Protein AF-A0A1F9YBD1-F1 (afdb_monomer_lite)

Sequence (369 aa):
MQFTFLEENDFIILGIKGEVRVSTILPLKKEFQTLMLEEKHLALDLEELKAIDSSGISLFVNIFKKLETQKRTFCIYNIPPPIQKIFKEINLSQFIRLYGTREDFIQENVKVIEDDPFPPADYNFNGKLFKPMTLKCELCSSENIKGFMLNKATQELYFPEDDIIPAWQGKKGNNDLDIFAMQITICPLCYFATRHLNYFTDLKGEFVSVLDEKERYALTREASTRKRMLSGANMDSMDKFFPPFSSSEAYWVYLLAEESAHSLFRLENRLATFDMAQYNMQISRFCGEREHLDYIRKAYMWYAEIHKNQSRFAPLTVIETYYYLCLASQKLKRVKDGERFLTEFRDLNTPFPEYRLYLTAAERLYADS

Radius of gyration: 24.71 Å; chains: 1; bounding box: 55×44×70 Å

pLDDT: mean 88.95, std 8.43, range [54.47, 98.06]

Foldseek 3Di:
DDWDWDDAPLEIEIEDAEEADPVPPPVVVVVLVVVLVDLGAYEYECQRYDYYDPVRVVSLVVSLVSCVVSVHAYAYENHDPVRVVVCVVVVVCVRHPYYDHPLRVLVVPFAALEDLCPPPPPDDPVPDQKAWFWWAQPQPRDTRFIAMGGPVVQKDWDADPVHLPIAIAGPPNDDDDRCLLAQWGADLPQRQIASRPLCTATPVRPHHRPDDPQLSVLSNVCSVVNLVLCVVAPQNDSVQRHDNHDLSSSLSRLVSHLVSLVSVVVVVNSCSLLSNLVSLQSNLVSDDPVCNLVSLVSNLVSLVVCCVNVSRYDPVSVLVSLLSNLVSCLVNVVNVSNVVSLVVLVVVPDPDPVSVVSNVSSVVSVVPD

Secondary structure (DSSP, 8-state):
-EEEEEEETTEEEEEEEEEE-TTTHHHHHHHHHHHTTSSSEEEEE-TTEEEE-HHHHHHHHHHHHHHHHTT--EEEES--HHHHHHHHHTTGGGTSEE-SSHHHHHHHHS--B----PSPTT---TT-SEEEEEEE-TTT----EEEEEE-GGGEEEE--SS--S-EEEETTT-----STTT--EE-TTT--EES-GGGSEETTSS------HHHHHHHHHTHHHHHHHTTTSTT-SGGGSSSSPPHHHHHHHHHHHHHHHHHHHTTT-TTHHHHHHHHHHHHHHHS-HHHHHHHHHHHHHHHHHHHHTGGGB-HHHHHHHHHHHHHHHHHTT-HHHHHHHHHHHHHT----HHHHHHHHHHHHTTS--

Structure (mmCIF, N/CA/C/O backbone):
data_AF-A0A1F9YBD1-F1
#
_entry.id   AF-A0A1F9YBD1-F1
#
loop_
_atom_site.group_PDB
_atom_site.id
_atom_site.type_symbol
_atom_site.label_atom_id
_atom_site.label_alt_id
_atom_site.label_comp_id
_atom_site.label_asym_id
_atom_site.label_entity_id
_atom_site.label_seq_id
_atom_site.pdbx_PDB_ins_code
_atom_site.Cartn_x
_atom_site.Cartn_y
_atom_site.Cartn_z
_atom_site.occupancy
_atom_site.B_iso_or_equiv
_atom_site.auth_seq_id
_atom_site.auth_comp_id
_atom_site.auth_asym_id
_atom_site.auth_atom_id
_atom_site.pdbx_PDB_model_num
ATOM 1 N N . MET A 1 1 ? -22.016 -8.354 32.016 1.00 87.12 1 MET A N 1
ATOM 2 C CA . MET A 1 1 ? -21.310 -7.412 31.126 1.00 87.12 1 MET A CA 1
ATOM 3 C C . MET A 1 1 ? -20.373 -8.231 30.264 1.00 87.12 1 MET A C 1
ATOM 5 O O . MET A 1 1 ? -19.803 -9.185 30.783 1.00 87.12 1 MET A O 1
ATOM 9 N N . GLN A 1 2 ? -20.299 -7.921 28.978 1.00 92.88 2 GLN A N 1
ATOM 10 C CA . GLN A 1 2 ? -19.449 -8.602 28.003 1.00 92.88 2 GLN A CA 1
ATOM 11 C C . GLN A 1 2 ? -18.615 -7.557 27.264 1.00 92.88 2 GLN A C 1
ATOM 13 O O . GLN A 1 2 ? -19.026 -6.397 27.180 1.00 92.88 2 GLN A O 1
ATOM 18 N N . PHE A 1 3 ? -17.463 -7.986 26.756 1.00 95.00 3 PHE A N 1
ATOM 19 C CA . PHE A 1 3 ? -16.512 -7.134 26.059 1.00 95.00 3 PHE A CA 1
ATOM 20 C C . PHE A 1 3 ? -16.211 -7.708 24.685 1.00 95.00 3 PHE A C 1
ATOM 22 O O . PHE A 1 3 ? -16.056 -8.923 24.544 1.00 95.00 3 PHE A O 1
ATOM 29 N N . THR A 1 4 ? -16.118 -6.833 23.696 1.00 94.56 4 THR A N 1
ATOM 30 C CA . THR A 1 4 ? -15.570 -7.147 22.379 1.00 94.56 4 THR A CA 1
ATOM 31 C C . THR A 1 4 ? -14.307 -6.329 22.174 1.00 94.56 4 THR A C 1
ATOM 33 O O . THR A 1 4 ? -14.195 -5.207 22.667 1.00 94.56 4 THR A O 1
ATOM 36 N N . PHE A 1 5 ? -13.346 -6.912 21.467 1.00 92.94 5 PHE A N 1
ATOM 37 C CA . PHE A 1 5 ? -12.087 -6.261 21.145 1.00 92.94 5 PHE A CA 1
ATOM 38 C C . PHE A 1 5 ? -11.927 -6.266 19.636 1.00 92.94 5 PHE A C 1
ATOM 40 O O . PHE A 1 5 ? -12.045 -7.315 19.001 1.00 92.94 5 PHE A O 1
ATOM 47 N N . LEU A 1 6 ? -11.670 -5.091 19.083 1.00 88.88 6 LEU A N 1
ATOM 48 C CA . LEU A 1 6 ? -11.285 -4.918 17.694 1.00 88.88 6 LEU A CA 1
ATOM 49 C C . LEU A 1 6 ? -9.992 -4.111 17.683 1.00 88.88 6 LEU A C 1
ATOM 51 O O . LEU A 1 6 ? -9.863 -3.130 18.411 1.00 88.88 6 LEU A O 1
ATOM 55 N N . GLU A 1 7 ? -9.034 -4.516 16.865 1.00 82.81 7 GLU A N 1
ATOM 56 C CA . GLU A 1 7 ? -7.903 -3.654 16.552 1.00 82.81 7 GLU A CA 1
ATOM 57 C C . GLU A 1 7 ? -8.224 -2.887 15.278 1.00 82.81 7 GLU A C 1
ATOM 59 O O . GLU A 1 7 ? -8.531 -3.492 14.253 1.00 82.81 7 GLU A O 1
ATOM 64 N N . GLU A 1 8 ? -8.147 -1.564 15.354 1.00 74.31 8 GLU A N 1
ATOM 65 C CA . GLU A 1 8 ? -8.348 -0.670 14.222 1.00 74.31 8 GLU A CA 1
ATOM 66 C C . GLU A 1 8 ? -7.187 0.324 14.211 1.00 74.31 8 GLU A C 1
ATOM 68 O O . GLU A 1 8 ? -7.154 1.281 14.987 1.00 74.31 8 GLU A O 1
ATOM 73 N N . ASN A 1 9 ? -6.218 0.103 13.324 1.00 73.69 9 ASN A N 1
ATOM 74 C CA . ASN A 1 9 ? -5.040 0.964 13.185 1.00 73.69 9 ASN A CA 1
ATOM 75 C C . ASN A 1 9 ? -4.229 1.037 14.491 1.00 73.69 9 ASN A C 1
ATOM 77 O O . ASN A 1 9 ? -3.924 0.009 15.105 1.00 73.69 9 ASN A O 1
ATOM 81 N N . ASP A 1 10 ? -3.901 2.254 14.924 1.00 83.06 10 ASP A N 1
ATOM 82 C CA . ASP A 1 10 ? -3.219 2.520 16.189 1.00 83.06 10 ASP A CA 1
ATOM 83 C C . ASP A 1 10 ? -4.177 2.495 17.385 1.00 83.06 10 ASP A C 1
ATOM 85 O O . ASP A 1 10 ? -3.767 2.851 18.484 1.00 83.06 10 ASP A O 1
ATOM 89 N N . PHE A 1 11 ? -5.442 2.099 17.210 1.00 89.69 11 PHE A N 1
ATOM 90 C CA . PHE A 1 11 ? -6.421 1.991 18.286 1.00 89.69 11 PHE A CA 1
ATOM 91 C C . PHE A 1 11 ? -6.744 0.534 18.608 1.00 89.69 11 PHE A C 1
ATOM 93 O O . PHE A 1 11 ? -6.977 -0.301 17.734 1.00 89.69 11 PHE A O 1
ATOM 100 N N . ILE A 1 12 ? -6.842 0.251 19.901 1.00 93.38 12 ILE A N 1
ATOM 101 C CA . ILE A 1 12 ? -7.627 -0.872 20.398 1.00 93.38 12 ILE A CA 1
ATOM 102 C C . ILE A 1 12 ? -9.020 -0.332 20.693 1.00 93.38 12 ILE A C 1
ATOM 104 O O . ILE A 1 12 ? -9.175 0.659 21.406 1.00 93.38 12 ILE A O 1
ATOM 108 N N . ILE A 1 13 ? -10.033 -0.974 20.134 1.00 94.44 13 ILE A N 1
ATOM 109 C CA . ILE A 1 13 ? -11.434 -0.659 20.365 1.00 94.44 13 ILE A CA 1
ATOM 110 C C . ILE A 1 13 ? -11.985 -1.666 21.368 1.00 94.44 13 ILE A C 1
ATOM 112 O O . ILE A 1 13 ? -11.984 -2.872 21.116 1.00 94.44 13 ILE A O 1
ATOM 116 N N . LEU A 1 14 ? -12.479 -1.159 22.494 1.00 96.81 14 LEU A N 1
ATOM 117 C CA . LEU A 1 14 ? -13.201 -1.939 23.492 1.00 96.81 14 LEU A CA 1
ATOM 118 C C . LEU A 1 14 ? -14.701 -1.662 23.362 1.00 96.81 14 LEU A C 1
ATOM 120 O O . LEU A 1 14 ? -15.178 -0.592 23.748 1.00 96.81 14 LEU A O 1
ATOM 124 N N . GLY A 1 15 ? -15.446 -2.644 22.863 1.00 96.75 15 GLY A N 1
ATOM 125 C CA . GLY A 1 15 ? -16.904 -2.617 22.872 1.00 96.75 15 GLY A CA 1
ATOM 126 C C . GLY A 1 15 ? -17.463 -3.110 24.200 1.00 96.75 15 GLY A C 1
ATOM 127 O O . GLY A 1 15 ? -17.017 -4.127 24.739 1.00 96.75 15 GLY A O 1
ATOM 128 N N . ILE A 1 16 ? -18.439 -2.384 24.752 1.00 96.50 16 ILE A N 1
ATOM 129 C CA . ILE A 1 16 ? -19.027 -2.687 26.063 1.00 96.50 16 ILE A CA 1
ATOM 130 C C . ILE A 1 16 ? -20.506 -3.038 25.912 1.00 96.50 16 ILE A C 1
ATOM 132 O O . ILE A 1 16 ? -21.345 -2.174 25.666 1.00 96.50 16 ILE A O 1
ATOM 136 N N . LYS A 1 17 ? -20.846 -4.302 26.185 1.00 96.25 17 LYS A N 1
ATOM 137 C CA . LYS A 1 17 ? -22.230 -4.788 26.199 1.00 96.25 17 LYS A CA 1
ATOM 138 C C . LYS A 1 17 ? -22.757 -4.949 27.622 1.00 96.25 17 LYS A C 1
ATOM 140 O O . LYS A 1 17 ? -22.223 -5.723 28.434 1.00 96.25 17 LYS A O 1
ATOM 145 N N . GLY A 1 18 ? -23.880 -4.292 27.917 1.00 94.62 18 GLY A N 1
ATOM 146 C CA . GLY A 1 18 ? -24.599 -4.426 29.189 1.00 94.62 18 GLY A CA 1
ATOM 147 C C . GLY A 1 18 ? -24.687 -3.121 29.973 1.00 94.62 18 GLY A C 1
ATOM 148 O O . GLY A 1 18 ? -25.144 -2.123 29.439 1.00 94.62 18 GLY A O 1
ATOM 149 N N . GLU A 1 19 ? -24.319 -3.131 31.254 1.00 94.62 19 GLU A N 1
ATOM 150 C CA . GLU A 1 19 ? -24.451 -1.970 32.144 1.00 94.62 19 GLU A CA 1
ATOM 151 C C . GLU A 1 19 ? -23.157 -1.742 32.924 1.00 94.62 19 GLU A C 1
ATOM 153 O O . GLU A 1 19 ? -22.586 -2.694 33.471 1.00 94.62 19 GLU A O 1
ATOM 158 N N . VAL A 1 20 ? -22.726 -0.483 33.015 1.00 94.12 20 VAL A N 1
ATOM 159 C CA . VAL A 1 20 ? -21.562 -0.058 33.801 1.00 94.12 20 VAL A CA 1
ATOM 160 C C . VAL A 1 20 ? -22.055 0.610 35.081 1.00 94.12 20 VAL A C 1
ATOM 162 O O . VAL A 1 20 ? -22.441 1.777 35.095 1.00 94.12 20 VAL A O 1
ATOM 165 N N . ARG A 1 21 ? -22.048 -0.158 36.169 1.00 92.88 21 ARG A N 1
ATOM 166 C CA . ARG A 1 21 ? -22.450 0.279 37.507 1.00 92.88 21 ARG A CA 1
ATOM 167 C C . ARG A 1 21 ? -21.406 -0.108 38.531 1.00 92.88 21 ARG A C 1
ATOM 169 O O . ARG A 1 21 ? -20.594 -0.993 38.270 1.00 92.88 21 ARG A O 1
ATOM 176 N N . VAL A 1 22 ? -21.509 0.428 39.744 1.00 90.94 22 VAL A N 1
ATOM 177 C CA . VAL A 1 22 ? -20.622 0.040 40.857 1.00 90.94 22 VAL A CA 1
ATOM 178 C C . VAL A 1 22 ? -20.562 -1.484 41.070 1.00 90.94 22 VAL A C 1
ATOM 180 O O . VAL A 1 22 ? -19.501 -2.023 41.373 1.00 90.94 22 VAL A O 1
ATOM 183 N N . SER A 1 23 ? -21.675 -2.196 40.856 1.00 87.38 23 SER A N 1
ATOM 184 C CA . SER A 1 23 ? -21.762 -3.655 41.003 1.00 87.38 23 SER A CA 1
ATOM 185 C C . SER A 1 23 ? -21.103 -4.434 39.861 1.00 87.38 23 SER A C 1
ATOM 187 O O . SER A 1 23 ? -20.728 -5.590 40.046 1.00 87.38 23 SER A O 1
ATOM 189 N N . THR A 1 24 ? -20.944 -3.821 38.687 1.00 89.44 24 THR A N 1
ATOM 190 C CA . THR A 1 24 ? -20.407 -4.456 37.476 1.00 89.44 24 THR A CA 1
ATOM 191 C C . THR A 1 24 ? -19.062 -3.878 37.043 1.00 89.44 24 THR A C 1
ATOM 193 O O . THR A 1 24 ? -18.481 -4.368 36.085 1.00 89.44 24 THR A O 1
ATOM 196 N N . ILE A 1 25 ? -18.512 -2.882 37.742 1.00 92.88 25 ILE A N 1
ATOM 197 C CA . ILE A 1 25 ? -17.325 -2.136 37.293 1.00 92.88 25 ILE A CA 1
ATOM 198 C C . ILE A 1 25 ? -16.005 -2.914 37.403 1.00 92.88 25 ILE A C 1
ATOM 200 O O . ILE A 1 25 ? -15.049 -2.618 36.688 1.00 92.88 25 ILE A O 1
ATOM 204 N N . LEU A 1 26 ? -15.928 -3.909 38.295 1.00 92.94 26 LEU A N 1
ATOM 205 C CA . LEU A 1 26 ? -14.681 -4.628 38.579 1.00 92.94 26 LEU A CA 1
ATOM 206 C C . LEU A 1 26 ? -14.102 -5.364 37.354 1.00 92.94 26 LEU A C 1
ATOM 208 O O . LEU A 1 26 ? -12.911 -5.186 37.100 1.00 92.94 26 LEU A O 1
ATOM 212 N N . PRO A 1 27 ? -14.884 -6.140 36.572 1.00 92.94 27 PRO A N 1
ATOM 213 C CA . PRO A 1 27 ? -14.409 -6.708 35.310 1.00 92.94 27 PRO A CA 1
ATOM 214 C C . PRO A 1 27 ? -13.867 -5.656 34.337 1.00 92.94 27 PRO A C 1
ATOM 216 O O . PRO A 1 27 ? -12.758 -5.806 33.844 1.00 92.94 27 PRO A O 1
ATOM 219 N N . LEU A 1 28 ? -14.588 -4.549 34.132 1.00 93.44 28 LEU A N 1
ATOM 220 C CA . LEU A 1 28 ? -14.173 -3.493 33.202 1.00 93.44 28 LEU A CA 1
ATOM 221 C C . LEU A 1 28 ? -12.852 -2.843 33.636 1.00 93.44 28 LEU A C 1
ATOM 223 O O . LEU A 1 28 ? -11.977 -2.579 32.818 1.00 93.44 28 LEU A O 1
ATOM 227 N N . LYS A 1 29 ? -12.664 -2.647 34.945 1.00 93.38 29 LYS A N 1
ATOM 228 C CA . LYS A 1 29 ? -11.401 -2.144 35.495 1.00 93.38 29 LYS A CA 1
ATOM 229 C C . LYS A 1 29 ? -10.225 -3.085 35.206 1.00 93.38 29 LYS A C 1
ATOM 231 O O . LYS A 1 29 ? -9.129 -2.587 34.966 1.00 93.38 29 LYS A O 1
ATOM 236 N N . LYS A 1 30 ? -10.436 -4.407 35.235 1.00 93.69 30 LYS A N 1
ATOM 237 C CA . LYS A 1 30 ? -9.396 -5.391 34.891 1.00 93.69 30 LYS A CA 1
ATOM 238 C C . LYS A 1 30 ? -9.030 -5.318 33.412 1.00 93.69 30 LYS A C 1
ATOM 240 O O . LYS A 1 30 ? -7.846 -5.241 33.112 1.00 93.69 30 LYS A O 1
ATOM 245 N N . GLU A 1 31 ? -10.018 -5.243 32.520 1.00 94.50 31 GLU A N 1
ATOM 246 C CA . GLU A 1 31 ? -9.746 -5.091 31.083 1.00 94.50 31 GLU A CA 1
ATOM 247 C C . GLU A 1 31 ? -8.944 -3.825 30.798 1.00 94.50 31 GLU A C 1
ATOM 249 O O . GLU A 1 31 ? -7.929 -3.865 30.108 1.00 94.50 31 GLU A O 1
ATOM 254 N N . PHE A 1 32 ? -9.316 -2.703 31.419 1.00 93.62 32 PHE A N 1
ATOM 255 C CA . PHE A 1 32 ? -8.533 -1.484 31.276 1.00 93.62 32 PHE A CA 1
ATOM 256 C C . PHE A 1 32 ? -7.111 -1.629 31.805 1.00 93.62 32 PHE A C 1
ATOM 258 O O . PHE A 1 32 ? -6.195 -1.113 31.180 1.00 93.62 32 PHE A O 1
ATOM 265 N N . GLN A 1 33 ? -6.888 -2.332 32.918 1.00 92.06 33 GLN A N 1
ATOM 266 C CA . GLN A 1 33 ? -5.529 -2.584 33.407 1.00 92.06 33 GLN A CA 1
ATOM 267 C C . GLN A 1 33 ? -4.680 -3.340 32.383 1.00 92.06 33 GLN A C 1
ATOM 269 O O . GLN A 1 33 ? -3.522 -2.967 32.208 1.00 92.06 33 GLN A O 1
ATOM 274 N N . THR A 1 34 ? -5.257 -4.321 31.687 1.00 92.44 34 THR A N 1
ATOM 275 C CA . THR A 1 34 ? -4.598 -5.028 30.580 1.00 92.44 34 THR A CA 1
ATOM 276 C C . THR A 1 34 ? -4.309 -4.076 29.418 1.00 92.44 34 THR A C 1
ATOM 278 O O . THR A 1 34 ? -3.165 -3.958 28.996 1.00 92.44 34 THR A O 1
ATOM 281 N N . LEU A 1 35 ? -5.302 -3.299 28.975 1.00 92.25 35 LEU A N 1
ATOM 282 C CA . LEU A 1 35 ? -5.161 -2.339 27.868 1.00 92.25 35 LEU A CA 1
ATOM 283 C C . LEU A 1 35 ? -4.162 -1.204 28.154 1.00 92.25 35 LEU A C 1
ATOM 285 O O . LEU A 1 35 ? -3.640 -0.575 27.233 1.00 92.25 35 LEU A O 1
ATOM 289 N N . MET A 1 36 ? -3.878 -0.919 29.428 1.00 88.81 36 MET A N 1
ATOM 290 C CA . MET A 1 36 ? -2.847 0.050 29.813 1.00 88.81 36 MET A CA 1
ATOM 291 C C . MET A 1 36 ? -1.417 -0.469 29.611 1.00 88.81 36 MET A C 1
ATOM 293 O O . MET A 1 36 ? -0.496 0.346 29.680 1.00 88.81 36 MET A O 1
ATOM 297 N N . LEU A 1 37 ? -1.223 -1.777 29.410 1.00 89.38 37 LEU A N 1
ATOM 298 C CA . LEU A 1 37 ? 0.079 -2.373 29.083 1.00 89.38 37 LEU A CA 1
ATOM 299 C C . LEU A 1 37 ? 0.417 -2.247 27.592 1.00 89.38 37 LEU A C 1
ATOM 301 O O . LEU A 1 37 ? 1.584 -2.319 27.231 1.00 89.38 37 LEU A O 1
ATOM 305 N N . GLU A 1 38 ? -0.596 -2.029 26.756 1.00 88.44 38 GLU A N 1
ATOM 306 C CA . GLU A 1 38 ? -0.450 -1.825 25.317 1.00 88.44 38 GLU A CA 1
ATOM 307 C C . GLU A 1 38 ? 0.067 -0.417 25.001 1.00 88.44 38 GLU A C 1
ATOM 309 O O . GLU A 1 38 ? -0.178 0.528 25.758 1.00 88.44 38 GLU A O 1
ATOM 314 N N . GLU A 1 39 ? 0.726 -0.248 23.853 1.00 85.38 39 GLU A N 1
ATOM 315 C CA . GLU A 1 39 ? 1.208 1.063 23.379 1.00 85.38 39 GLU A CA 1
ATOM 316 C C . GLU A 1 39 ? 0.174 1.805 22.509 1.00 85.38 39 GLU A C 1
ATOM 318 O O . GLU A 1 39 ? 0.235 3.026 22.361 1.00 85.38 39 GLU A O 1
ATOM 323 N N . LYS A 1 40 ? -0.835 1.087 21.997 1.00 86.75 40 LYS A N 1
ATOM 324 C CA . LYS A 1 40 ? -1.883 1.606 21.100 1.00 86.75 40 LYS A CA 1
ATOM 325 C C . LYS A 1 40 ? -2.830 2.595 21.784 1.00 86.75 40 LYS A C 1
ATOM 327 O O . LYS A 1 40 ? -3.080 2.509 22.980 1.00 86.75 40 LYS A O 1
ATOM 332 N N . HIS A 1 41 ? -3.410 3.533 21.055 1.00 91.88 41 HIS A N 1
ATOM 333 C CA . HIS A 1 41 ? -4.533 4.354 21.513 1.00 91.88 41 HIS A CA 1
ATOM 334 C C . HIS A 1 41 ? -5.763 3.502 21.879 1.00 91.88 41 HIS A C 1
ATOM 336 O O . HIS A 1 41 ? -5.817 2.307 21.591 1.00 91.88 41 HIS A O 1
ATOM 342 N N . LEU A 1 42 ? -6.752 4.100 22.545 1.00 95.00 42 LEU 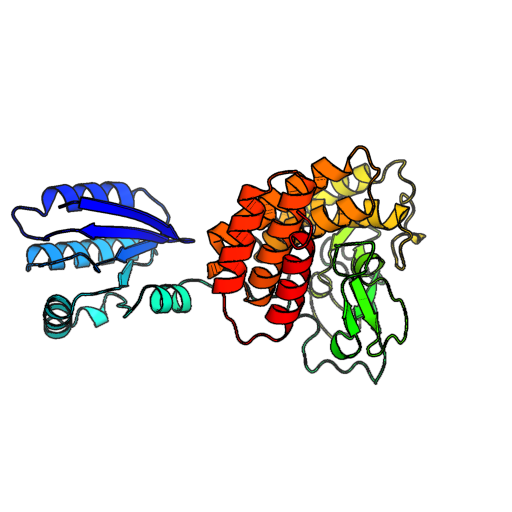A N 1
ATOM 343 C CA . LEU A 1 42 ? -7.940 3.383 23.015 1.00 95.00 42 LEU A CA 1
ATOM 344 C C . LEU A 1 42 ? -9.222 4.099 22.585 1.00 95.00 42 LEU A C 1
ATOM 346 O O . LEU A 1 42 ? -9.379 5.299 22.812 1.00 95.00 42 LEU A O 1
ATOM 350 N N . ALA A 1 43 ? -10.153 3.352 22.002 1.00 95.19 43 ALA A N 1
ATOM 351 C CA . ALA A 1 43 ? -11.503 3.819 21.712 1.00 95.19 43 ALA A CA 1
ATOM 352 C C . ALA A 1 43 ? -12.536 2.942 22.429 1.00 95.19 43 ALA A C 1
ATOM 354 O O . ALA A 1 43 ? -12.330 1.738 22.593 1.00 95.19 43 ALA A O 1
ATOM 355 N N . LEU A 1 44 ? -13.644 3.541 22.863 1.00 96.75 44 LEU A N 1
ATOM 356 C CA . LEU A 1 44 ? -14.795 2.810 23.389 1.00 96.75 44 LEU A CA 1
ATOM 357 C C . LEU A 1 44 ? -15.953 2.832 22.404 1.00 96.75 44 LEU A C 1
ATOM 359 O O . LEU A 1 44 ? -16.410 3.909 22.019 1.00 96.75 44 LEU A O 1
ATOM 363 N N . ASP A 1 45 ? -16.468 1.645 22.101 1.00 96.88 45 ASP A N 1
ATOM 364 C CA . ASP A 1 45 ? -17.739 1.473 21.409 1.00 96.88 45 ASP A CA 1
ATOM 365 C C . ASP A 1 45 ? -18.846 1.235 22.439 1.00 96.88 45 ASP A C 1
ATOM 367 O O . ASP A 1 45 ? -18.835 0.240 23.179 1.00 96.88 45 ASP A O 1
ATOM 371 N N . LEU A 1 46 ? -19.775 2.186 22.533 1.00 97.25 46 LEU A N 1
ATOM 372 C CA . LEU A 1 46 ? -20.869 2.136 23.500 1.00 97.25 46 LEU A CA 1
ATOM 373 C C . LEU A 1 46 ? -22.202 1.713 22.879 1.00 97.25 46 LEU A C 1
ATOM 375 O O . LEU A 1 46 ? -23.213 1.798 23.577 1.00 97.25 46 LEU A O 1
ATOM 379 N N . GLU A 1 47 ? -22.222 1.232 21.632 1.00 96.50 47 GLU A N 1
ATOM 380 C CA . GLU A 1 47 ? -23.458 0.898 20.909 1.00 96.50 47 GLU A CA 1
ATOM 381 C C . GLU A 1 47 ? -24.395 -0.003 21.733 1.00 96.50 47 GLU A C 1
ATOM 383 O O . GLU A 1 47 ? -25.596 0.251 21.847 1.00 96.50 47 GLU A O 1
ATOM 388 N N . GLU A 1 48 ? -23.832 -1.020 22.393 1.00 96.19 48 GLU A N 1
ATOM 389 C CA . GLU A 1 48 ? -24.583 -1.987 23.198 1.00 96.19 48 GLU A CA 1
ATOM 390 C C . GLU A 1 48 ? -24.617 -1.672 24.712 1.00 96.19 48 GLU A C 1
ATOM 392 O O . GLU A 1 48 ? -25.002 -2.523 25.537 1.00 96.19 48 GLU A O 1
ATOM 397 N N . LEU A 1 49 ? -24.232 -0.454 25.109 1.00 96.88 49 LEU A N 1
ATOM 398 C CA . LEU A 1 49 ? -24.250 -0.018 26.503 1.00 96.88 49 LEU A CA 1
ATOM 399 C C . LEU A 1 49 ? -25.645 0.485 26.902 1.00 96.88 49 LEU A C 1
ATOM 401 O O . LEU A 1 49 ? -26.135 1.511 26.448 1.00 96.88 49 LEU A O 1
ATOM 405 N N . LYS A 1 50 ? -26.294 -0.204 27.836 1.00 95.56 50 LYS A N 1
ATOM 406 C CA . LYS A 1 50 ? -27.671 0.099 28.253 1.00 95.56 50 LYS A CA 1
ATOM 407 C C . LYS A 1 50 ? -27.759 1.174 29.330 1.00 95.56 50 LYS A C 1
ATOM 409 O O . LYS A 1 50 ? -28.727 1.928 29.365 1.00 95.56 50 LYS A O 1
ATOM 414 N N . ALA A 1 51 ? -26.786 1.217 30.238 1.00 93.81 51 ALA A N 1
ATOM 415 C CA . ALA A 1 51 ? -26.775 2.159 31.351 1.00 93.81 51 ALA A CA 1
ATOM 416 C C . ALA A 1 51 ? -25.361 2.393 31.888 1.00 93.81 51 ALA A C 1
ATOM 418 O O . ALA A 1 51 ? -24.526 1.484 31.886 1.00 93.81 51 ALA A O 1
ATOM 419 N N . ILE A 1 52 ? -25.135 3.596 32.416 1.00 95.62 52 ILE A N 1
ATOM 420 C CA . ILE A 1 52 ? -23.919 3.982 33.131 1.00 95.62 52 ILE A CA 1
ATOM 421 C C . ILE A 1 52 ? -24.271 4.834 34.355 1.00 95.62 52 ILE A C 1
ATOM 423 O O . ILE A 1 52 ? -25.204 5.634 34.299 1.00 95.62 52 ILE A O 1
ATOM 427 N N . ASP A 1 53 ? -23.545 4.656 35.459 1.00 94.12 53 ASP A N 1
ATOM 428 C CA . ASP A 1 53 ? -23.632 5.514 36.646 1.00 94.12 53 ASP A CA 1
ATOM 429 C C . ASP A 1 53 ? -22.364 6.373 36.844 1.00 94.12 53 ASP A C 1
ATOM 431 O O . ASP A 1 53 ? -21.422 6.352 36.045 1.00 94.12 53 ASP A O 1
ATOM 435 N N . SER A 1 54 ? -22.326 7.141 37.934 1.00 92.19 54 SER A N 1
ATOM 436 C CA . SER A 1 54 ? -21.194 8.011 38.276 1.00 92.19 54 SER A CA 1
ATOM 437 C C . SER A 1 54 ? -19.868 7.260 38.439 1.00 92.19 54 SER A C 1
ATOM 439 O O . SER A 1 54 ? -18.804 7.831 38.179 1.00 92.19 54 SER A O 1
ATOM 441 N N . SER A 1 55 ? -19.903 5.980 38.824 1.00 93.50 55 SER A N 1
ATOM 442 C CA . SER A 1 55 ? -18.697 5.164 38.970 1.00 93.50 55 SER A CA 1
ATOM 443 C C . SER A 1 55 ? -18.091 4.810 37.612 1.00 93.50 55 SER A C 1
ATOM 445 O O . SER A 1 55 ? -16.874 4.902 37.448 1.00 93.50 55 SER A O 1
ATOM 447 N N . GLY A 1 56 ? -18.930 4.505 36.617 1.00 93.25 56 GLY A N 1
ATOM 448 C CA . GLY A 1 56 ? -18.495 4.268 35.241 1.00 93.25 56 GLY A CA 1
ATOM 449 C C . GLY A 1 56 ? -17.871 5.505 34.604 1.00 93.25 56 GLY A C 1
ATOM 450 O O . GLY A 1 56 ? -16.786 5.435 34.032 1.00 93.25 56 GLY A O 1
ATOM 451 N N . ILE A 1 57 ? -18.513 6.661 34.780 1.00 93.69 57 ILE A N 1
ATOM 452 C CA . ILE A 1 57 ? -18.001 7.949 34.290 1.00 93.69 57 ILE A CA 1
ATOM 453 C C . ILE A 1 57 ? -16.641 8.260 34.926 1.00 93.69 57 ILE A C 1
ATOM 455 O O . ILE A 1 57 ? -15.687 8.606 34.230 1.00 93.69 57 ILE A O 1
ATOM 459 N N . SER A 1 58 ? -16.526 8.077 36.246 1.00 92.75 58 SER A N 1
ATOM 460 C CA . SER A 1 58 ? -15.268 8.283 36.971 1.00 92.75 58 SER A CA 1
ATOM 461 C C . SER A 1 58 ? -14.155 7.375 36.447 1.00 92.75 58 SER A C 1
ATOM 463 O O . SER A 1 58 ? -13.006 7.800 36.330 1.00 92.75 58 SER A O 1
ATOM 465 N N . LEU A 1 59 ? -14.482 6.127 36.102 1.00 94.25 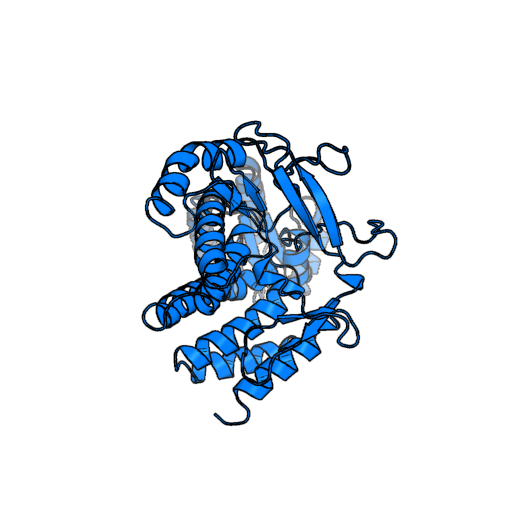59 LEU A N 1
ATOM 466 C CA . LEU A 1 59 ? -13.529 5.204 35.498 1.00 94.25 59 LEU A CA 1
ATOM 467 C C . LEU A 1 59 ? -13.044 5.706 34.132 1.00 94.25 59 LEU A C 1
ATOM 469 O O . LEU A 1 59 ? -11.832 5.761 33.932 1.00 94.25 59 LEU A O 1
ATOM 473 N N . PHE A 1 60 ? -13.942 6.137 33.240 1.00 95.12 60 PHE A N 1
ATOM 474 C CA . PHE A 1 60 ? -13.565 6.682 31.926 1.00 95.12 60 PHE A CA 1
ATOM 475 C C . PHE A 1 60 ? -12.655 7.909 32.044 1.00 95.12 60 PHE A C 1
ATOM 477 O O . PHE A 1 60 ? -11.624 7.974 31.378 1.00 95.12 60 PHE A O 1
ATOM 484 N N . VAL A 1 61 ? -12.966 8.836 32.953 1.00 93.19 61 VAL A N 1
ATOM 485 C CA . VAL A 1 61 ? -12.123 10.019 33.206 1.00 93.19 61 VAL A CA 1
ATOM 486 C C . VAL A 1 61 ? -10.739 9.629 33.735 1.00 93.19 61 VAL A C 1
ATOM 488 O O . VAL A 1 61 ? -9.731 10.213 33.336 1.00 93.19 61 VAL A O 1
ATOM 491 N N . ASN A 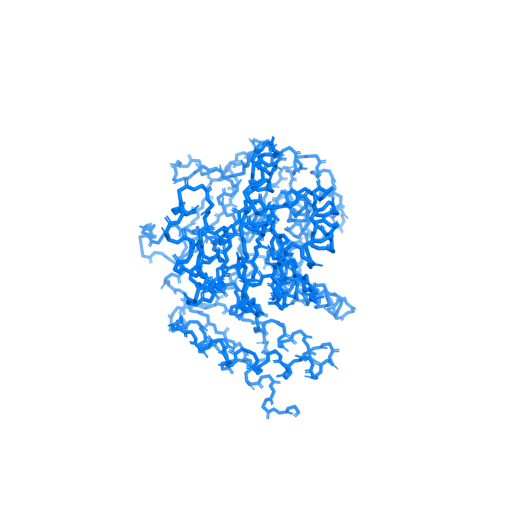1 62 ? -10.656 8.633 34.618 1.00 92.81 62 ASN A N 1
ATOM 492 C CA . ASN A 1 62 ? -9.373 8.166 35.146 1.00 92.81 62 ASN A CA 1
ATOM 493 C C . ASN A 1 62 ? -8.502 7.513 34.065 1.00 92.81 62 ASN A C 1
ATOM 495 O O . ASN A 1 62 ? -7.282 7.674 34.077 1.00 92.81 62 ASN A O 1
ATOM 499 N N . ILE A 1 63 ? -9.121 6.793 33.130 1.00 93.75 63 ILE A N 1
ATOM 500 C CA . ILE A 1 63 ? -8.421 6.160 32.007 1.00 93.75 63 ILE A CA 1
ATOM 501 C C . ILE A 1 63 ? -7.931 7.207 31.025 1.00 93.75 63 ILE A C 1
ATOM 503 O O . ILE A 1 63 ? -6.760 7.167 30.661 1.00 93.75 63 ILE A O 1
ATOM 507 N N . PHE A 1 64 ? -8.784 8.171 30.675 1.00 94.50 64 PHE A N 1
ATOM 508 C CA . PHE A 1 64 ? -8.404 9.319 29.861 1.00 94.50 64 PHE A CA 1
ATOM 509 C C . PHE A 1 64 ? -7.132 9.984 30.401 1.00 94.50 64 PHE A C 1
ATOM 511 O O . PHE A 1 64 ? -6.130 10.053 29.697 1.00 94.50 64 PHE A O 1
ATOM 518 N N . LYS A 1 65 ? -7.129 10.369 31.686 1.00 93.00 65 LYS A N 1
ATOM 519 C CA . LYS A 1 65 ? -5.967 11.007 32.326 1.00 93.00 65 LYS A CA 1
ATOM 520 C C . LYS A 1 65 ? -4.718 10.132 32.262 1.00 93.00 65 LYS A C 1
ATOM 522 O O . LYS A 1 65 ? -3.619 10.628 32.034 1.00 93.00 65 LYS A O 1
ATOM 527 N N . LYS A 1 66 ? -4.866 8.822 32.471 1.00 93.00 66 LYS A N 1
ATOM 528 C CA . LYS A 1 66 ? -3.732 7.896 32.426 1.00 93.00 66 LYS A CA 1
ATOM 529 C C . LYS A 1 66 ? -3.163 7.771 31.009 1.00 93.00 66 LYS A C 1
ATOM 531 O O . LYS A 1 66 ? -1.948 7.847 30.848 1.00 93.00 66 LYS A O 1
ATOM 536 N N . LEU A 1 67 ? -4.014 7.639 29.997 1.00 92.25 67 LEU A N 1
ATOM 537 C CA . LEU A 1 67 ? -3.593 7.584 28.596 1.00 92.25 67 LEU A CA 1
ATOM 538 C C . LEU A 1 67 ? -2.950 8.898 28.140 1.00 92.25 67 LEU A C 1
ATOM 540 O O . LEU A 1 67 ? -1.907 8.870 27.491 1.00 92.25 67 LEU A O 1
ATOM 544 N N . GLU A 1 68 ? -3.481 10.038 28.577 1.00 90.38 68 GLU A N 1
ATOM 545 C CA . GLU A 1 68 ? -2.909 11.357 28.298 1.00 90.38 68 GLU A CA 1
ATOM 546 C C . GLU A 1 68 ? -1.472 11.482 28.838 1.00 90.38 68 GLU A C 1
ATOM 548 O O . GLU A 1 68 ? -0.579 11.922 28.113 1.00 90.38 68 GLU A O 1
ATOM 553 N N . THR A 1 69 ? -1.192 10.994 30.058 1.00 90.94 69 THR A N 1
ATOM 554 C CA . THR A 1 69 ? 0.190 10.969 30.594 1.00 90.94 69 THR A CA 1
ATOM 555 C C . THR A 1 69 ? 1.144 10.088 29.783 1.00 90.94 69 THR A C 1
ATOM 557 O O . THR A 1 69 ? 2.351 10.322 29.784 1.00 90.94 69 THR A O 1
ATOM 560 N N . GLN A 1 70 ? 0.606 9.104 29.060 1.00 89.62 70 GLN A N 1
ATOM 561 C CA . GLN A 1 70 ? 1.343 8.234 28.144 1.00 89.62 70 GLN A CA 1
ATOM 562 C C . GLN A 1 70 ? 1.374 8.779 26.705 1.00 89.62 70 GLN A C 1
ATOM 564 O O . GLN A 1 70 ? 1.864 8.092 25.815 1.00 89.62 70 GLN A O 1
ATOM 569 N N . LYS A 1 71 ? 0.861 9.996 26.458 1.00 87.31 71 LYS A N 1
ATOM 570 C CA . LYS A 1 71 ? 0.685 10.590 25.119 1.00 87.31 71 LYS A CA 1
ATOM 571 C C . LYS A 1 71 ? -0.156 9.721 24.170 1.00 87.31 71 LYS A C 1
ATOM 573 O O . LYS A 1 71 ? 0.044 9.744 22.958 1.00 87.31 71 LYS A O 1
ATOM 578 N N . ARG A 1 72 ? -1.100 8.955 24.721 1.00 91.19 72 ARG A N 1
ATOM 579 C CA . ARG A 1 72 ? -2.040 8.107 23.980 1.00 91.19 72 ARG A CA 1
ATOM 580 C C . ARG A 1 72 ? -3.409 8.782 23.902 1.00 91.19 72 ARG A C 1
ATOM 582 O O . ARG A 1 72 ? -3.855 9.410 24.859 1.00 91.19 72 ARG A O 1
ATOM 589 N N . THR A 1 73 ? -4.092 8.610 22.775 1.00 89.81 73 THR A N 1
ATOM 590 C CA . THR A 1 73 ? -5.443 9.135 22.553 1.00 89.81 73 THR A CA 1
ATOM 591 C C . THR A 1 73 ? -6.493 8.231 23.200 1.00 89.81 73 THR A C 1
ATOM 593 O O . THR A 1 73 ? -6.390 7.004 23.130 1.00 89.81 73 THR A O 1
ATOM 596 N N . PHE A 1 74 ? -7.517 8.844 23.803 1.00 93.94 74 PHE A N 1
ATOM 597 C CA . PHE A 1 74 ? -8.714 8.165 24.296 1.00 93.94 74 PHE A CA 1
ATOM 598 C C . PHE A 1 74 ? -9.973 8.825 23.736 1.00 93.94 74 PHE A C 1
ATOM 600 O O . PHE A 1 74 ? -10.143 10.040 23.862 1.00 93.94 74 PHE A O 1
ATOM 607 N N . CYS A 1 75 ? -10.854 8.031 23.134 1.00 94.38 75 CYS A N 1
ATOM 608 C CA . CYS A 1 75 ? -12.098 8.520 22.543 1.00 94.38 75 CYS A CA 1
ATOM 609 C C . CYS A 1 75 ? -13.261 7.540 22.729 1.00 94.38 75 CYS A C 1
ATOM 611 O O . CYS A 1 75 ? -13.074 6.392 23.136 1.00 94.38 75 CYS A O 1
ATOM 613 N N . ILE A 1 76 ? -14.476 8.018 22.473 1.00 96.38 76 ILE A N 1
ATOM 614 C CA . ILE A 1 76 ? -15.717 7.259 22.651 1.00 96.38 76 ILE A CA 1
ATOM 615 C C . ILE A 1 76 ? -16.619 7.507 21.442 1.00 96.38 76 ILE A C 1
ATOM 617 O O . ILE A 1 76 ? -16.753 8.653 21.018 1.00 96.38 76 ILE A O 1
ATOM 621 N N . TYR A 1 77 ? -17.265 6.470 20.917 1.00 95.81 77 TYR A N 1
ATOM 622 C CA . TYR A 1 77 ? -18.215 6.582 19.810 1.00 95.81 77 TYR A CA 1
ATOM 623 C C . TYR A 1 77 ? -19.461 5.704 20.031 1.00 95.81 77 TYR A C 1
ATOM 625 O O . TYR A 1 77 ? -19.540 4.969 21.021 1.00 95.81 77 TYR A O 1
ATOM 633 N N . ASN A 1 78 ? -20.471 5.839 19.159 1.00 96.50 78 ASN A N 1
ATOM 634 C CA . ASN A 1 78 ? -21.750 5.111 19.226 1.00 96.50 78 ASN A CA 1
ATOM 635 C C . ASN A 1 78 ? -22.484 5.245 20.576 1.00 96.50 78 ASN A C 1
ATOM 637 O O . ASN A 1 78 ? -23.042 4.291 21.112 1.00 96.50 78 ASN A O 1
ATOM 641 N N . ILE A 1 79 ? -22.485 6.442 21.168 1.00 96.38 79 ILE A N 1
ATOM 642 C CA . ILE A 1 79 ? -23.063 6.658 22.502 1.00 96.38 79 ILE A CA 1
ATOM 643 C C . ILE A 1 79 ? -24.599 6.597 22.419 1.00 96.38 79 ILE A C 1
ATOM 645 O O . ILE A 1 79 ? -25.188 7.411 21.704 1.00 96.38 79 ILE A O 1
ATOM 649 N N . PRO A 1 80 ? -25.289 5.737 23.190 1.00 95.75 80 PRO A N 1
ATOM 650 C CA . PRO A 1 80 ? -26.748 5.657 23.145 1.00 95.75 80 PRO A CA 1
ATOM 651 C C . PRO A 1 80 ? -27.424 6.937 23.667 1.00 95.75 80 PRO A C 1
ATOM 653 O O . PRO A 1 80 ? -26.921 7.545 24.619 1.00 95.75 80 PRO A O 1
ATOM 656 N N . PRO A 1 81 ? -28.600 7.342 23.140 1.00 94.00 81 PRO A N 1
ATOM 657 C CA . PRO A 1 81 ? -29.241 8.615 23.495 1.00 94.00 81 PRO A CA 1
ATOM 658 C C . PRO A 1 81 ? -29.441 8.869 25.003 1.00 94.00 81 PRO A C 1
ATOM 660 O O . PRO A 1 81 ? -29.228 10.004 25.442 1.00 94.00 81 PRO A O 1
ATOM 663 N N . PRO A 1 82 ? -29.808 7.869 25.838 1.00 92.12 82 PRO A N 1
ATOM 664 C CA . PRO A 1 82 ? -29.898 8.069 27.286 1.00 92.12 82 PRO A CA 1
ATOM 665 C C . PRO A 1 82 ? -28.556 8.456 27.919 1.00 92.12 82 PRO A C 1
ATOM 667 O O . PRO A 1 82 ? -28.516 9.279 28.829 1.00 92.12 82 PRO A O 1
ATOM 670 N N . ILE A 1 83 ? -27.458 7.893 27.416 1.00 95.00 83 ILE A N 1
ATOM 671 C CA . ILE A 1 83 ? -26.102 8.106 27.926 1.00 95.00 83 ILE A CA 1
ATOM 672 C C . ILE A 1 83 ? -25.526 9.425 27.401 1.00 95.00 83 ILE A C 1
ATOM 674 O O . ILE A 1 83 ? -24.877 10.148 28.155 1.00 95.00 83 ILE A O 1
ATOM 678 N N . GLN A 1 84 ? -25.843 9.803 26.158 1.00 93.88 84 GLN A N 1
ATOM 679 C CA . GLN A 1 84 ? -25.468 11.107 25.597 1.00 93.88 84 GLN A CA 1
ATOM 680 C C . GLN A 1 84 ? -25.968 12.272 26.456 1.00 93.88 84 GLN A C 1
ATOM 682 O O . GLN A 1 84 ? -25.230 13.232 26.675 1.00 93.88 84 GLN A O 1
ATOM 687 N N . LYS A 1 85 ? -27.202 12.188 26.978 1.00 92.44 85 LYS A N 1
ATOM 688 C CA . LYS A 1 85 ? -27.752 13.213 27.881 1.00 92.44 85 LYS A CA 1
ATOM 689 C C . LYS A 1 85 ? -26.892 13.373 29.132 1.00 92.44 85 LYS A C 1
ATOM 691 O O . LYS A 1 85 ? -26.499 14.491 29.448 1.00 92.44 85 LYS A O 1
ATOM 696 N N . ILE A 1 86 ? -26.527 12.257 29.764 1.00 93.75 86 ILE A N 1
ATOM 697 C CA . ILE A 1 86 ? -25.667 12.247 30.954 1.00 93.75 86 ILE A CA 1
ATOM 698 C C . ILE A 1 86 ? -24.304 12.872 30.630 1.00 93.75 86 ILE A C 1
ATOM 700 O O . ILE A 1 86 ? -23.834 13.737 31.362 1.00 93.75 86 ILE A O 1
ATOM 704 N N . PHE A 1 87 ? -23.677 12.481 29.515 1.00 94.12 87 PHE A N 1
ATOM 705 C CA . PHE A 1 87 ? -22.366 13.007 29.108 1.00 94.12 87 PHE A CA 1
ATOM 706 C C . PHE A 1 87 ? -22.406 14.505 28.795 1.00 94.12 87 PHE A C 1
ATOM 708 O O . PHE A 1 87 ? -21.451 15.220 29.100 1.00 94.12 87 PHE A O 1
ATOM 715 N N . LYS A 1 88 ? -23.514 14.988 28.226 1.00 92.56 88 LYS A N 1
ATOM 716 C CA . LYS A 1 88 ? -23.740 16.410 27.960 1.00 92.56 88 LYS A CA 1
ATOM 717 C C . LYS A 1 88 ? -23.917 17.210 29.250 1.00 92.56 88 LYS A C 1
ATOM 719 O O . LYS A 1 88 ? -23.340 18.285 29.366 1.00 92.56 88 LYS A O 1
ATOM 724 N N . GLU A 1 89 ? -24.668 16.688 30.218 1.00 92.38 89 GLU A N 1
ATOM 725 C CA . GLU A 1 89 ? -24.885 17.335 31.521 1.00 92.38 89 GLU A CA 1
ATOM 726 C C . GLU A 1 89 ? -23.580 17.520 32.305 1.00 92.38 89 GLU A C 1
ATOM 728 O O . GLU A 1 89 ? -23.367 18.569 32.908 1.00 92.38 89 GLU A O 1
ATOM 733 N N . ILE A 1 90 ? -22.677 16.538 32.248 1.00 90.75 90 ILE A N 1
ATOM 734 C CA . ILE A 1 90 ? -21.351 16.616 32.888 1.00 90.75 90 ILE A CA 1
ATOM 735 C C . ILE A 1 90 ? -20.278 17.257 31.997 1.00 90.75 90 ILE A C 1
ATOM 737 O O . ILE A 1 90 ? -19.120 17.343 32.400 1.00 90.75 90 ILE A O 1
ATOM 741 N N . ASN A 1 91 ? -20.644 17.664 30.780 1.00 89.81 91 ASN A N 1
ATOM 742 C CA . ASN A 1 91 ? -19.758 18.266 29.788 1.00 89.81 91 ASN A CA 1
ATOM 743 C C . ASN A 1 91 ? -18.505 17.423 29.467 1.00 89.81 91 ASN A C 1
ATOM 745 O O . ASN A 1 91 ? -17.394 17.941 29.337 1.00 89.81 91 ASN A O 1
ATOM 749 N N . LEU A 1 92 ? -18.680 16.103 29.337 1.00 90.25 92 LEU A N 1
ATOM 750 C CA . LEU A 1 92 ? -17.577 15.151 29.148 1.00 90.25 92 LEU A CA 1
ATOM 751 C C . LEU A 1 92 ? -16.748 15.443 27.885 1.00 90.25 92 LEU A C 1
ATOM 753 O O . LEU A 1 92 ? -15.540 15.205 27.869 1.00 90.25 92 LEU A O 1
ATOM 757 N N . SER A 1 93 ? -17.389 16.009 26.857 1.00 86.81 93 SER A N 1
ATOM 758 C CA . SER A 1 93 ? -16.773 16.401 25.584 1.00 86.81 93 SER A CA 1
ATOM 759 C C . SER A 1 93 ? -15.683 17.469 25.709 1.00 86.81 93 SER A C 1
ATOM 761 O O . SER A 1 93 ? -14.933 17.670 24.761 1.00 86.81 93 SER A O 1
ATOM 763 N N . GLN A 1 94 ? -15.571 18.163 26.850 1.00 85.94 94 GLN A N 1
ATOM 764 C CA . GLN A 1 94 ? -14.452 19.083 27.101 1.00 85.94 94 GLN A CA 1
ATOM 765 C C . GLN A 1 94 ? -13.119 18.370 27.325 1.00 85.94 94 GLN A C 1
ATOM 767 O O . GLN A 1 94 ? -12.070 18.990 27.175 1.00 85.94 94 GLN A O 1
ATOM 772 N N . PHE A 1 95 ? -13.156 17.093 27.703 1.00 84.19 95 PHE A N 1
ATOM 773 C CA . PHE A 1 95 ? -11.964 16.332 28.071 1.00 84.19 95 PHE A CA 1
ATOM 774 C C . PHE A 1 95 ? -11.757 15.137 27.145 1.00 84.19 95 PHE A C 1
ATOM 776 O O . PHE A 1 95 ? -10.636 14.865 26.738 1.00 84.19 95 PHE A O 1
ATOM 783 N N . ILE A 1 96 ? -12.833 14.435 26.785 1.00 91.69 96 ILE A N 1
ATOM 784 C CA . ILE A 1 96 ? -12.769 13.225 25.963 1.00 91.69 96 ILE A CA 1
ATOM 785 C C . ILE A 1 96 ? -13.434 13.502 24.618 1.00 91.69 96 ILE A C 1
ATOM 787 O O . ILE A 1 96 ? -14.559 13.998 24.575 1.00 91.69 96 ILE A O 1
ATOM 791 N N . ARG A 1 97 ? -12.762 13.146 23.517 1.00 91.50 97 ARG A N 1
ATOM 792 C CA . ARG A 1 97 ? -13.355 13.240 22.177 1.00 91.50 97 ARG A CA 1
ATOM 793 C C . ARG A 1 97 ? -14.496 12.234 22.036 1.00 91.50 97 ARG A C 1
ATOM 795 O O . ARG A 1 97 ? -14.306 11.044 22.297 1.00 91.50 97 ARG A O 1
ATOM 802 N N . LEU A 1 98 ? -15.665 12.733 21.637 1.00 94.06 98 LEU A N 1
ATOM 803 C CA . LEU A 1 98 ? -16.878 11.948 21.429 1.00 94.06 98 LEU A CA 1
ATOM 804 C C . LEU A 1 98 ? -17.260 11.992 19.948 1.00 94.06 98 LEU A C 1
ATOM 806 O O . LEU A 1 98 ? -17.359 13.078 19.381 1.00 94.06 98 LEU A O 1
ATOM 810 N N . TYR A 1 99 ? -17.527 10.829 19.368 1.00 92.56 99 TYR A N 1
ATOM 811 C CA . TYR A 1 99 ? -17.949 10.661 17.980 1.00 92.56 99 TYR A CA 1
ATOM 812 C C . TYR A 1 99 ? -19.384 10.145 17.910 1.00 92.56 99 TYR A C 1
ATOM 814 O O . TYR A 1 99 ? -19.841 9.425 18.804 1.00 92.56 99 TYR A O 1
ATOM 822 N N . GLY A 1 100 ? -20.107 10.528 16.856 1.00 88.75 100 GLY A N 1
ATOM 823 C CA . GLY A 1 100 ? -21.467 10.047 16.625 1.00 88.75 100 GLY A CA 1
ATOM 824 C C . GLY A 1 100 ? -21.461 8.579 16.219 1.00 88.75 100 GLY A C 1
ATOM 825 O O . GLY A 1 100 ? -22.122 7.758 16.855 1.00 88.75 100 GLY A O 1
ATOM 826 N N . THR A 1 101 ? -20.664 8.270 15.200 1.00 89.62 101 THR A N 1
ATOM 827 C CA . THR A 1 101 ? -20.563 6.951 14.570 1.00 89.62 101 THR A CA 1
ATOM 828 C C . THR A 1 101 ? -19.130 6.416 14.582 1.00 89.62 101 THR A C 1
ATOM 830 O O . THR A 1 101 ? -18.174 7.147 14.868 1.00 89.62 101 THR A O 1
ATOM 833 N N . ARG A 1 102 ? -18.970 5.128 14.252 1.00 86.00 102 ARG A N 1
ATOM 834 C CA . ARG A 1 102 ? -17.650 4.532 13.993 1.00 86.00 102 ARG A CA 1
ATOM 835 C C . ARG A 1 102 ? -16.962 5.218 12.809 1.00 86.00 102 ARG A C 1
ATOM 837 O O . ARG A 1 102 ? -15.752 5.420 12.844 1.00 86.00 102 ARG A O 1
ATOM 844 N N . GLU A 1 103 ? -17.719 5.599 11.787 1.00 78.81 103 GLU A N 1
ATOM 845 C CA . GLU A 1 103 ? -17.220 6.277 10.591 1.00 78.81 103 GLU A CA 1
ATOM 846 C C . GLU A 1 103 ? -16.632 7.654 10.926 1.00 78.81 103 GLU A C 1
ATOM 848 O O . GLU A 1 103 ? -15.524 7.952 10.482 1.00 78.81 103 GLU A O 1
ATOM 853 N N . ASP A 1 104 ? -17.305 8.450 11.767 1.00 82.44 104 ASP A N 1
ATOM 854 C CA . ASP A 1 104 ? -16.789 9.753 12.225 1.00 82.44 104 ASP A CA 1
ATOM 855 C C . ASP A 1 104 ? -15.468 9.586 12.992 1.00 82.44 104 ASP A C 1
ATOM 857 O O . ASP A 1 104 ? -14.504 10.328 12.786 1.00 82.44 104 ASP A O 1
ATOM 861 N N . PHE A 1 105 ? -15.410 8.572 13.865 1.00 86.62 105 PHE A N 1
ATOM 862 C CA . PHE A 1 105 ? -14.196 8.219 14.598 1.00 86.62 105 PHE A CA 1
ATOM 863 C C . PHE A 1 105 ? -13.047 7.880 13.641 1.00 86.62 105 PHE A C 1
ATOM 865 O O . PHE A 1 105 ? -11.937 8.391 13.820 1.00 86.62 105 PHE A O 1
ATOM 872 N N . ILE A 1 106 ? -13.313 7.053 12.625 1.00 80.19 106 ILE A N 1
ATOM 873 C CA . ILE A 1 106 ? -12.316 6.667 11.625 1.00 80.19 106 ILE A CA 1
ATOM 874 C C . ILE A 1 106 ? -11.828 7.902 10.869 1.00 80.19 106 ILE A C 1
ATOM 876 O O . ILE A 1 106 ? -10.626 8.131 10.815 1.00 80.19 106 ILE A O 1
ATOM 880 N N . GLN A 1 107 ? -12.729 8.733 10.346 1.00 72.19 107 GLN A N 1
ATOM 881 C CA . GLN A 1 107 ? -12.354 9.906 9.551 1.00 72.19 107 GLN A CA 1
ATOM 882 C C . GLN A 1 107 ? -11.463 10.895 10.312 1.00 72.19 107 GLN A C 1
ATOM 884 O O . GLN A 1 107 ? -10.529 11.447 9.733 1.00 72.19 107 GLN A O 1
ATOM 889 N N . GLU A 1 108 ? -11.719 11.122 11.602 1.00 76.12 108 GLU A N 1
ATOM 890 C CA . GLU A 1 108 ? -10.942 12.089 12.384 1.00 76.12 108 GLU A CA 1
ATOM 891 C C . GLU A 1 108 ? -9.642 11.534 12.980 1.00 76.12 108 GLU A C 1
ATOM 893 O O . GLU A 1 108 ? -8.723 12.308 13.264 1.00 76.12 108 GLU A O 1
ATOM 898 N N . ASN A 1 109 ? -9.557 10.223 13.225 1.00 72.38 109 ASN A N 1
ATOM 899 C CA . ASN A 1 109 ? -8.428 9.633 13.960 1.00 72.38 109 ASN A CA 1
ATOM 900 C C . ASN A 1 109 ? -7.564 8.704 13.116 1.00 72.38 109 ASN A C 1
ATOM 902 O O . ASN A 1 109 ? -6.448 8.376 13.524 1.00 72.38 109 ASN A O 1
ATOM 906 N N . VAL A 1 110 ? -8.039 8.301 11.942 1.00 67.62 110 VAL A N 1
ATOM 907 C CA . VAL A 1 110 ? -7.280 7.491 11.000 1.00 67.62 110 VAL A CA 1
ATOM 908 C C . VAL A 1 110 ? -6.763 8.417 9.918 1.00 67.62 110 VAL A C 1
ATOM 910 O O . VAL A 1 110 ? -7.517 8.962 9.117 1.00 67.62 110 VAL A O 1
ATOM 913 N N . LYS A 1 111 ? -5.441 8.605 9.888 1.00 64.44 111 LYS A N 1
ATOM 914 C CA . LYS A 1 111 ? -4.800 9.275 8.759 1.00 64.44 111 LYS A CA 1
ATOM 915 C C . LYS A 1 111 ? -4.988 8.394 7.533 1.00 64.44 111 LYS A C 1
ATOM 917 O O . LYS A 1 111 ? -4.323 7.364 7.413 1.00 64.44 111 LYS A O 1
ATOM 922 N N . VAL A 1 112 ? -5.890 8.806 6.649 1.00 65.88 112 VAL A N 1
ATOM 923 C CA . VAL A 1 112 ? -6.024 8.191 5.335 1.00 65.88 112 VAL A CA 1
ATOM 924 C C . VAL A 1 112 ? -4.691 8.363 4.611 1.00 65.88 112 VAL A C 1
ATOM 926 O O . VAL A 1 112 ? -4.158 9.463 4.470 1.00 65.88 112 VAL A O 1
ATOM 929 N N . ILE A 1 113 ? -4.128 7.243 4.193 1.00 71.88 113 ILE A N 1
ATOM 930 C CA . ILE A 1 113 ? -3.022 7.144 3.264 1.00 71.88 113 ILE A CA 1
ATOM 931 C C . ILE A 1 113 ? -3.576 7.615 1.926 1.00 71.88 113 ILE A C 1
ATOM 933 O O . ILE A 1 113 ? -4.229 6.865 1.203 1.00 71.88 113 ILE A O 1
ATOM 937 N N . GLU A 1 114 ? -3.347 8.889 1.633 1.00 70.50 114 GLU A N 1
ATOM 938 C CA . GLU A 1 114 ? -3.637 9.457 0.322 1.00 70.50 114 GLU A CA 1
ATOM 939 C C . GLU A 1 114 ? -2.839 8.709 -0.754 1.00 70.50 114 GLU A C 1
ATOM 941 O O . GLU A 1 114 ? -1.692 8.310 -0.511 1.00 70.50 114 GLU A O 1
ATOM 946 N N . ASP A 1 115 ? -3.419 8.555 -1.947 1.00 71.31 115 ASP A N 1
ATOM 947 C CA . ASP A 1 115 ? -2.687 8.056 -3.114 1.00 71.31 115 ASP A CA 1
ATOM 948 C C . ASP A 1 115 ? -1.440 8.919 -3.368 1.00 71.31 115 ASP A C 1
ATOM 950 O O . ASP A 1 115 ? -1.339 10.042 -2.870 1.00 71.31 115 ASP A O 1
ATOM 954 N N . ASP A 1 116 ? -0.475 8.415 -4.145 1.00 71.75 116 ASP A N 1
ATOM 955 C CA . ASP A 1 116 ? 0.652 9.244 -4.579 1.00 71.75 116 ASP A CA 1
ATOM 956 C C . ASP A 1 116 ? 0.111 10.459 -5.356 1.00 71.75 116 ASP A C 1
ATOM 958 O O . ASP A 1 116 ? -0.353 10.296 -6.495 1.00 71.75 116 ASP A O 1
ATOM 962 N N . PRO A 1 117 ? 0.158 11.678 -4.775 1.00 61.97 117 PRO A N 1
ATOM 963 C CA . PRO A 1 117 ? -0.445 12.859 -5.381 1.00 61.97 117 PRO A CA 1
ATOM 964 C C . PRO A 1 117 ? 0.415 13.377 -6.538 1.00 61.97 117 PRO A C 1
ATOM 966 O O . PRO A 1 117 ? 0.154 14.451 -7.079 1.00 61.97 117 PRO A O 1
ATOM 969 N N . PHE A 1 118 ? 1.481 12.649 -6.886 1.00 71.19 118 PHE A N 1
ATOM 970 C CA . PHE A 1 118 ? 2.426 13.028 -7.903 1.00 71.19 118 PHE A CA 1
ATOM 971 C C . PHE A 1 118 ? 2.056 12.454 -9.288 1.00 71.19 118 PHE A C 1
ATOM 973 O O . PHE A 1 118 ? 1.686 11.279 -9.432 1.00 71.19 118 PHE A O 1
ATOM 980 N N . PRO A 1 119 ? 2.184 13.261 -10.354 1.00 74.62 119 PRO A N 1
ATOM 981 C CA . PRO A 1 119 ? 2.410 14.705 -10.324 1.00 74.62 119 PRO A CA 1
ATOM 982 C C . PRO A 1 119 ? 1.158 15.480 -9.888 1.00 74.62 119 PRO A C 1
ATOM 984 O O . PRO A 1 119 ? 0.054 14.964 -10.075 1.00 74.62 119 PRO A O 1
ATOM 987 N N . PRO A 1 120 ? 1.317 16.709 -9.350 1.00 72.81 120 PRO A N 1
ATOM 988 C CA . PRO A 1 120 ? 0.188 17.555 -8.971 1.00 72.81 120 PRO A CA 1
ATOM 989 C C . PRO A 1 120 ? -0.832 17.699 -10.106 1.00 72.81 120 PRO A C 1
ATOM 991 O O . PRO A 1 120 ? -0.465 17.757 -11.280 1.00 72.81 120 PRO A O 1
ATOM 994 N N . ALA A 1 121 ? -2.121 17.769 -9.769 1.00 70.75 121 ALA A N 1
ATOM 995 C CA . ALA A 1 121 ? -3.201 17.806 -10.761 1.00 70.75 121 ALA A CA 1
ATOM 996 C C . ALA A 1 121 ? -3.131 19.023 -11.707 1.00 70.75 121 ALA A C 1
ATOM 998 O O . ALA A 1 121 ? -3.600 18.958 -12.842 1.00 70.75 121 ALA A O 1
ATOM 999 N N . ASP A 1 122 ? -2.536 20.122 -11.250 1.00 72.44 122 ASP A N 1
ATOM 1000 C CA . ASP A 1 122 ? -2.315 21.366 -11.990 1.00 72.44 122 ASP A CA 1
ATOM 1001 C C . ASP A 1 122 ? -0.975 21.399 -12.747 1.00 72.44 122 ASP A C 1
ATOM 1003 O O . ASP A 1 122 ? -0.625 22.408 -13.367 1.00 72.44 122 ASP A O 1
ATOM 1007 N N . TYR A 1 123 ? -0.222 20.296 -12.741 1.00 80.50 123 TYR A N 1
ATOM 1008 C CA . TYR A 1 123 ? 1.066 20.226 -13.409 1.00 80.50 123 TYR A CA 1
ATOM 1009 C C . TYR A 1 123 ? 0.930 20.392 -14.931 1.00 80.50 123 TYR A C 1
ATOM 1011 O O . TYR A 1 123 ? 0.241 19.638 -15.624 1.00 80.50 123 TYR A O 1
ATOM 1019 N N . ASN A 1 124 ? 1.647 21.372 -15.487 1.00 82.56 124 ASN A N 1
ATOM 1020 C CA . ASN A 1 124 ? 1.568 21.692 -16.908 1.00 82.56 124 ASN A CA 1
ATOM 1021 C C . ASN A 1 124 ? 2.518 20.827 -17.759 1.00 82.56 124 ASN A C 1
ATOM 1023 O O . ASN A 1 124 ? 3.729 21.055 -17.837 1.00 82.56 124 ASN A O 1
ATOM 1027 N N . PHE A 1 125 ? 1.935 19.883 -18.497 1.00 84.81 125 PHE A N 1
ATOM 1028 C CA . PHE A 1 125 ? 2.641 19.032 -19.461 1.00 84.81 125 PHE A CA 1
ATOM 1029 C C . PHE A 1 125 ? 2.857 19.667 -20.845 1.00 84.81 125 PHE A C 1
ATOM 1031 O O . PHE A 1 125 ? 3.457 19.036 -21.717 1.00 84.81 125 PHE A O 1
ATOM 1038 N N . ASN A 1 126 ? 2.378 20.892 -21.086 1.00 84.50 126 ASN A N 1
ATOM 1039 C CA . ASN A 1 126 ? 2.423 21.582 -22.383 1.00 84.50 126 ASN A CA 1
ATOM 1040 C C . ASN A 1 126 ? 1.866 20.721 -23.534 1.00 84.50 126 ASN A C 1
ATOM 1042 O O . ASN A 1 126 ? 2.463 20.633 -24.606 1.00 84.50 126 ASN A O 1
ATOM 1046 N N . GLY A 1 127 ? 0.758 20.017 -23.280 1.00 79.56 127 GLY A N 1
ATOM 1047 C CA . GLY A 1 127 ? 0.106 19.135 -24.254 1.00 79.56 127 GLY A CA 1
ATOM 1048 C C . GLY A 1 127 ? 0.854 17.832 -24.568 1.00 79.56 127 GLY A C 1
ATOM 1049 O O . GLY A 1 127 ? 0.417 17.087 -25.440 1.00 79.56 127 GLY A O 1
ATOM 1050 N N . LYS A 1 128 ? 1.964 17.529 -23.881 1.00 81.75 128 LYS A N 1
ATOM 1051 C CA . LYS A 1 128 ? 2.711 16.276 -24.070 1.00 81.75 128 LYS A CA 1
ATOM 1052 C C . LYS A 1 128 ? 2.093 15.124 -23.268 1.00 81.75 128 LYS A C 1
ATOM 1054 O O . LYS A 1 128 ? 1.515 15.340 -22.202 1.00 81.75 128 LYS A O 1
ATOM 1059 N N . LEU A 1 129 ? 2.269 13.897 -23.769 1.00 78.25 129 LEU A N 1
ATOM 1060 C CA . LEU A 1 129 ? 1.848 12.654 -23.097 1.00 78.25 129 LEU A CA 1
ATOM 1061 C C . LEU A 1 129 ? 2.707 12.333 -21.866 1.00 78.25 129 LEU A C 1
ATOM 1063 O O . LEU A 1 129 ? 2.249 11.710 -20.914 1.00 78.25 129 LEU A O 1
ATOM 1067 N N . PHE A 1 130 ? 3.962 12.770 -21.881 1.00 81.81 130 PHE A N 1
ATOM 1068 C CA . PHE A 1 130 ? 4.890 12.652 -20.768 1.00 81.81 130 PHE A CA 1
ATOM 1069 C C . PHE A 1 130 ? 5.932 13.769 -20.843 1.00 81.81 130 PHE A C 1
ATOM 1071 O O . PHE A 1 130 ? 6.119 14.412 -21.884 1.00 81.81 130 PHE A O 1
ATOM 1078 N N . LYS A 1 131 ? 6.640 13.989 -19.737 1.00 86.25 131 LYS A N 1
ATOM 1079 C CA . LYS A 1 131 ? 7.749 14.939 -19.647 1.00 86.25 131 LYS A CA 1
ATOM 1080 C C . LYS A 1 131 ? 8.997 14.239 -19.106 1.00 86.25 131 LYS A C 1
ATOM 1082 O O . LYS A 1 131 ? 8.924 13.668 -18.023 1.00 86.25 131 LYS A O 1
ATOM 1087 N N . PRO A 1 132 ? 10.136 14.260 -19.822 1.00 87.62 132 PRO A N 1
ATOM 1088 C CA . PRO A 1 132 ? 11.387 13.738 -19.290 1.00 87.62 132 PRO A CA 1
ATOM 1089 C C . PRO A 1 132 ? 11.906 14.641 -18.167 1.00 87.62 132 PRO A C 1
ATOM 1091 O O . PRO A 1 132 ? 11.837 15.873 -18.253 1.00 87.62 132 PRO A O 1
ATOM 1094 N N . MET A 1 133 ? 12.460 14.006 -17.144 1.00 90.00 133 MET A N 1
ATOM 1095 C CA . MET A 1 133 ? 12.929 14.626 -15.912 1.00 90.00 133 MET A CA 1
ATOM 1096 C C . MET A 1 133 ? 14.407 14.309 -15.696 1.00 90.00 133 MET A C 1
ATOM 1098 O O . MET A 1 133 ? 14.887 13.237 -16.075 1.00 90.00 133 MET A O 1
ATOM 1102 N N . THR A 1 134 ? 15.115 15.252 -15.079 1.00 93.94 134 THR A N 1
ATOM 1103 C CA . THR A 1 134 ? 16.526 15.107 -14.724 1.00 93.94 134 THR A CA 1
ATOM 1104 C C . THR A 1 134 ? 16.625 15.224 -13.214 1.00 93.94 134 THR A C 1
ATOM 1106 O O . THR A 1 134 ? 16.352 16.279 -12.652 1.00 93.94 134 THR A O 1
ATOM 1109 N N . LEU A 1 135 ? 16.970 14.127 -12.557 1.00 96.00 135 LEU A N 1
ATOM 1110 C CA . LEU A 1 135 ? 16.770 13.953 -11.128 1.00 96.00 135 LEU A CA 1
ATOM 1111 C C . LEU A 1 135 ? 18.097 13.807 -10.385 1.00 96.00 135 LEU A C 1
ATOM 1113 O O . LEU A 1 135 ? 19.112 13.370 -10.938 1.00 96.00 135 LEU A O 1
ATOM 1117 N N . LYS A 1 136 ? 18.045 14.117 -9.095 1.00 97.62 136 LYS A N 1
ATOM 1118 C CA . LYS A 1 136 ? 19.069 13.845 -8.096 1.00 97.62 136 LYS A CA 1
ATOM 1119 C C . LYS A 1 136 ? 18.551 12.807 -7.103 1.00 97.62 136 LYS A C 1
ATOM 1121 O O . LYS A 1 136 ? 17.430 12.901 -6.606 1.00 97.62 136 LYS A O 1
ATOM 1126 N N . CYS A 1 137 ? 19.378 11.813 -6.800 1.00 97.69 137 CYS A N 1
ATOM 1127 C CA . CYS A 1 137 ? 19.101 10.822 -5.767 1.00 97.69 137 CYS A CA 1
ATOM 1128 C C . CYS A 1 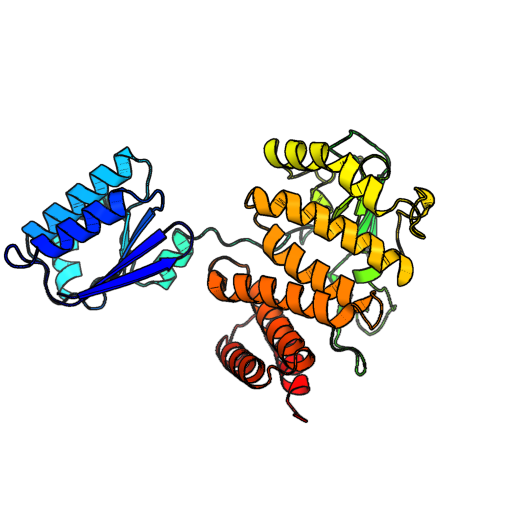137 ? 19.565 11.328 -4.402 1.00 97.69 137 CYS A C 1
ATOM 1130 O O . CYS A 1 137 ? 20.758 11.541 -4.196 1.00 97.69 137 CYS A O 1
ATOM 1132 N N . GLU A 1 138 ? 18.648 11.421 -3.441 1.00 96.19 138 GLU A N 1
ATOM 1133 C CA . GLU A 1 138 ? 18.961 11.860 -2.071 1.00 96.19 138 GLU A CA 1
ATOM 1134 C C . GLU A 1 138 ? 19.643 10.786 -1.208 1.00 96.19 138 GLU A C 1
ATOM 1136 O O . GLU A 1 138 ? 20.020 11.047 -0.070 1.00 96.19 138 GLU A O 1
ATOM 1141 N N . LEU A 1 139 ? 19.831 9.573 -1.737 1.00 97.19 139 LEU A N 1
ATOM 1142 C CA . LEU A 1 139 ? 20.505 8.484 -1.021 1.00 97.19 139 LEU A CA 1
ATOM 1143 C C . LEU A 1 139 ? 22.020 8.492 -1.238 1.00 97.19 139 LEU A C 1
ATOM 1145 O O . LEU A 1 139 ? 22.792 8.188 -0.336 1.00 97.19 139 LEU A O 1
ATOM 1149 N N . CYS A 1 140 ? 22.456 8.792 -2.463 1.00 96.44 140 CYS A N 1
ATOM 1150 C CA . CYS A 1 140 ? 23.868 8.725 -2.851 1.00 96.44 140 CYS A CA 1
ATOM 1151 C C . CYS A 1 140 ? 24.361 9.976 -3.581 1.00 96.44 140 CYS A C 1
ATOM 1153 O O . CYS A 1 140 ? 25.455 9.956 -4.141 1.00 96.44 140 CYS A O 1
ATOM 1155 N N . SER A 1 141 ? 23.538 11.024 -3.639 1.00 96.25 141 SER A N 1
ATOM 1156 C CA . SER A 1 141 ? 23.828 12.297 -4.308 1.00 96.25 141 SER A CA 1
ATOM 1157 C C . SER A 1 141 ? 24.140 12.181 -5.803 1.00 96.25 141 SER A C 1
ATOM 1159 O O . SER A 1 141 ? 24.716 13.097 -6.379 1.00 96.25 141 SER A O 1
ATOM 1161 N N . SER A 1 142 ? 23.764 11.070 -6.448 1.00 95.81 142 SER A N 1
ATOM 1162 C CA . SER A 1 142 ? 23.920 10.931 -7.898 1.00 95.81 142 SER A CA 1
ATOM 1163 C C . SER A 1 142 ? 22.970 11.893 -8.596 1.00 95.81 142 SER A C 1
ATOM 1165 O O . SER A 1 142 ? 21.771 11.884 -8.324 1.00 95.81 142 SER A O 1
ATOM 1167 N N . GLU A 1 143 ? 23.503 12.677 -9.520 1.00 96.19 143 GLU A N 1
ATOM 1168 C CA . GLU A 1 143 ? 22.758 13.629 -10.341 1.00 96.19 143 GLU A CA 1
ATOM 1169 C C . GLU A 1 143 ? 22.548 13.090 -11.758 1.00 96.19 143 GLU A C 1
ATOM 1171 O O . GLU A 1 143 ? 23.096 12.051 -12.133 1.00 96.19 143 GLU A O 1
ATOM 1176 N N . ASN A 1 144 ? 21.759 13.813 -12.556 1.00 93.94 144 ASN A N 1
ATOM 1177 C CA . ASN A 1 144 ? 21.456 13.486 -13.950 1.00 93.94 144 ASN A CA 1
ATOM 1178 C C . ASN A 1 144 ? 20.781 12.120 -14.150 1.00 93.94 144 ASN A C 1
ATOM 1180 O O . ASN A 1 144 ? 20.892 11.510 -15.216 1.00 93.94 144 ASN A O 1
ATOM 1184 N N . ILE A 1 145 ? 20.044 11.655 -13.139 1.00 94.12 145 ILE A N 1
ATOM 1185 C CA . ILE A 1 145 ? 19.223 10.451 -13.236 1.00 94.12 145 ILE A CA 1
ATOM 1186 C C . ILE A 1 145 ? 18.048 10.766 -14.149 1.00 94.12 145 ILE A C 1
ATOM 1188 O O . ILE A 1 145 ? 17.334 11.749 -13.954 1.00 94.12 145 ILE A O 1
ATOM 1192 N N . LYS A 1 146 ? 17.853 9.941 -15.169 1.00 91.06 146 LYS A N 1
ATOM 1193 C CA . LYS A 1 146 ? 16.760 10.135 -16.108 1.00 91.06 146 LYS A CA 1
ATOM 1194 C C . LYS A 1 146 ? 15.488 9.526 -15.523 1.00 91.06 146 LYS A C 1
ATOM 1196 O O . LYS A 1 146 ? 15.459 8.346 -15.194 1.00 91.06 146 LYS A O 1
ATOM 1201 N N . GLY A 1 147 ? 14.442 10.332 -15.434 1.00 88.44 147 GLY A N 1
ATOM 1202 C CA . GLY A 1 147 ? 13.087 9.882 -15.142 1.00 88.44 147 GLY A CA 1
ATOM 1203 C C . GLY A 1 147 ? 12.125 10.446 -16.174 1.00 88.44 147 GLY A C 1
ATOM 1204 O O . GLY A 1 147 ? 12.508 11.210 -17.064 1.00 88.44 147 GLY A O 1
ATOM 1205 N N . PHE A 1 148 ? 10.856 10.103 -16.061 1.00 85.00 148 PHE A N 1
ATOM 1206 C CA . PHE A 1 148 ? 9.816 10.734 -16.855 1.00 85.00 148 PHE A CA 1
ATOM 1207 C C . PHE A 1 148 ? 8.535 10.762 -16.034 1.00 85.00 148 PHE A C 1
ATOM 1209 O O . PHE A 1 148 ? 8.268 9.909 -15.194 1.00 85.00 148 PHE A O 1
ATOM 1216 N N . MET A 1 149 ? 7.766 11.808 -16.266 1.00 85.69 149 MET A N 1
ATOM 1217 C CA . MET A 1 149 ? 6.520 12.076 -15.591 1.00 85.69 149 MET A CA 1
ATOM 1218 C C . MET A 1 149 ? 5.399 11.874 -16.596 1.00 85.69 149 MET A C 1
ATOM 1220 O O . MET A 1 149 ? 5.382 12.521 -17.646 1.00 85.69 149 MET A O 1
ATOM 1224 N N . LEU A 1 150 ? 4.489 10.957 -16.295 1.00 81.25 150 LEU A N 1
ATOM 1225 C CA . LEU A 1 150 ? 3.365 10.647 -17.164 1.00 81.25 150 LEU A CA 1
ATOM 1226 C C . LEU A 1 150 ? 2.243 11.675 -16.996 1.00 81.25 150 LEU A C 1
ATOM 1228 O O . LEU A 1 150 ? 1.832 11.981 -15.876 1.00 81.25 150 LEU A O 1
ATOM 1232 N N . ASN A 1 151 ? 1.684 12.139 -18.112 1.00 82.06 151 ASN A N 1
ATOM 1233 C CA . ASN A 1 151 ? 0.464 12.929 -18.106 1.00 82.06 151 ASN A CA 1
ATOM 1234 C C . ASN A 1 151 ? -0.760 12.009 -18.009 1.00 82.06 151 ASN A C 1
ATOM 1236 O O . ASN A 1 151 ? -1.355 11.655 -19.032 1.00 82.06 151 ASN A O 1
ATOM 1240 N N . LYS A 1 152 ? -1.154 11.642 -16.782 1.00 77.56 152 LYS A N 1
ATOM 1241 C CA . LYS A 1 152 ? -2.313 10.765 -16.510 1.00 77.56 152 LYS A CA 1
ATOM 1242 C C . LYS A 1 152 ? -3.595 11.244 -17.215 1.00 77.56 152 LYS A C 1
ATOM 1244 O O . LYS A 1 152 ? -4.376 10.425 -17.681 1.00 77.56 152 LYS A O 1
ATOM 1249 N N . ALA A 1 153 ? -3.782 12.557 -17.402 1.00 78.88 153 ALA A N 1
ATOM 1250 C CA . ALA A 1 153 ? -4.965 13.114 -18.066 1.00 78.88 153 ALA A CA 1
ATOM 1251 C C . ALA A 1 153 ? -5.070 12.764 -19.564 1.00 78.88 153 ALA A C 1
ATOM 1253 O O . ALA A 1 153 ? -6.161 12.844 -20.137 1.00 78.88 153 ALA A O 1
ATOM 1254 N N . THR A 1 154 ? -3.960 12.381 -20.198 1.00 77.88 154 THR A N 1
ATOM 1255 C CA . THR A 1 154 ? -3.913 11.952 -21.610 1.00 77.88 154 THR A CA 1
ATOM 1256 C C . THR A 1 154 ? -4.064 10.449 -21.795 1.00 77.88 154 THR A C 1
ATOM 1258 O O . THR A 1 154 ? -4.109 9.987 -22.932 1.00 77.88 154 THR A O 1
ATOM 1261 N N . GLN A 1 155 ? -4.150 9.702 -20.699 1.00 79.12 155 GLN A N 1
ATOM 1262 C CA . GLN A 1 155 ? -4.196 8.249 -20.696 1.00 79.12 155 GLN A CA 1
ATOM 1263 C C . GLN A 1 155 ? -5.578 7.772 -20.245 1.00 79.12 155 GLN A C 1
ATOM 1265 O O . GLN A 1 155 ? -6.332 8.510 -19.602 1.00 79.12 155 GLN A O 1
ATOM 1270 N N . GLU A 1 156 ? -5.915 6.545 -20.603 1.00 80.88 156 GLU A N 1
ATOM 1271 C CA . GLU A 1 156 ? -7.077 5.825 -20.103 1.00 80.88 156 GLU A CA 1
ATOM 1272 C C . GLU A 1 156 ? -6.672 4.412 -19.695 1.00 80.88 156 GLU A C 1
ATOM 1274 O O . GLU A 1 156 ? -5.807 3.787 -20.314 1.00 80.88 156 GLU A O 1
ATOM 1279 N N . LEU A 1 157 ? -7.285 3.942 -18.613 1.00 81.69 157 LEU A N 1
ATOM 1280 C CA . LEU A 1 157 ? -7.148 2.576 -18.142 1.00 81.69 157 LEU A CA 1
ATOM 1281 C C . LEU A 1 157 ? -8.012 1.668 -19.021 1.00 81.69 157 LEU A C 1
ATOM 1283 O O . LEU A 1 157 ? -9.171 1.989 -19.295 1.00 81.69 157 LEU A O 1
ATOM 1287 N N . TYR A 1 158 ? -7.473 0.527 -19.425 1.00 81.06 158 TYR A N 1
ATOM 1288 C CA . TYR A 1 158 ? -8.222 -0.509 -20.123 1.00 81.06 158 TYR A CA 1
ATOM 1289 C C . TYR A 1 158 ? -7.808 -1.897 -19.627 1.00 81.06 158 TYR A C 1
ATOM 1291 O O . TYR A 1 158 ? -6.765 -2.070 -18.999 1.00 81.06 158 TYR A O 1
ATOM 1299 N N . PHE A 1 159 ? -8.653 -2.887 -19.898 1.00 83.19 159 PHE A N 1
ATOM 1300 C CA . PHE A 1 159 ? -8.415 -4.285 -19.550 1.00 83.19 159 PHE A CA 1
ATOM 1301 C C . PHE A 1 159 ? -8.300 -5.063 -20.859 1.00 83.19 159 PHE A C 1
ATOM 1303 O O . PHE A 1 159 ? -9.310 -5.156 -21.566 1.00 83.19 159 PHE A O 1
ATOM 1310 N N . PRO A 1 160 ? -7.096 -5.534 -21.227 1.00 75.81 160 PRO A N 1
ATOM 1311 C CA . PRO A 1 160 ? -6.909 -6.369 -22.408 1.00 75.81 160 PRO A CA 1
ATOM 1312 C C . PRO A 1 160 ? -7.815 -7.614 -22.381 1.00 75.81 160 PRO A C 1
ATOM 1314 O O . PRO A 1 160 ? -8.181 -8.106 -21.318 1.00 75.81 160 PRO A O 1
ATOM 1317 N N . GLU A 1 161 ? -8.189 -8.141 -23.550 1.00 67.75 161 GLU A N 1
ATOM 1318 C CA . GLU A 1 161 ? -9.029 -9.352 -23.623 1.00 67.75 161 GLU A CA 1
ATOM 1319 C C . GLU A 1 161 ? -8.275 -10.606 -23.142 1.00 67.75 161 GLU A C 1
ATOM 1321 O O . GLU A 1 161 ? -8.851 -11.443 -22.450 1.00 67.75 161 GLU A O 1
ATOM 1326 N N . ASP A 1 162 ? -6.972 -10.689 -23.439 1.00 63.12 162 ASP A N 1
ATOM 1327 C CA . ASP A 1 162 ? -6.109 -11.834 -23.103 1.00 63.12 162 ASP A CA 1
ATOM 1328 C C . ASP A 1 162 ? -5.312 -11.654 -21.796 1.00 63.12 162 ASP A C 1
ATOM 1330 O O . ASP A 1 162 ? -4.714 -12.607 -21.287 1.00 63.12 162 ASP A O 1
ATOM 1334 N N . ASP A 1 163 ? -5.280 -10.437 -21.245 1.00 62.12 163 ASP A N 1
ATOM 1335 C CA . ASP A 1 163 ? -4.539 -10.098 -20.030 1.00 62.12 163 ASP A CA 1
ATOM 1336 C C . ASP A 1 163 ? -5.458 -9.358 -19.064 1.00 62.12 163 ASP A C 1
ATOM 1338 O O . ASP A 1 163 ? -6.060 -8.339 -19.382 1.00 62.12 163 ASP A O 1
ATOM 1342 N N . ILE A 1 164 ? -5.574 -9.900 -17.859 1.00 65.38 164 ILE A N 1
ATOM 1343 C CA . ILE A 1 164 ? -6.512 -9.409 -16.854 1.00 65.38 164 ILE A CA 1
ATOM 1344 C C . ILE A 1 164 ? -5.778 -8.502 -15.856 1.00 65.38 164 ILE A C 1
ATOM 1346 O O . ILE A 1 164 ? -6.305 -8.131 -14.812 1.00 65.38 164 ILE A O 1
ATOM 1350 N N . ILE A 1 165 ? -4.538 -8.123 -16.150 1.00 75.69 165 ILE A N 1
ATOM 1351 C CA . ILE A 1 165 ? -3.866 -7.024 -15.469 1.00 75.69 165 ILE A CA 1
ATOM 1352 C C . ILE A 1 165 ? -4.240 -5.737 -16.218 1.00 75.69 165 ILE A C 1
ATOM 1354 O O . ILE A 1 165 ? -4.082 -5.681 -17.439 1.00 75.69 165 ILE A O 1
ATOM 1358 N N . PRO A 1 166 ? -4.759 -4.704 -15.527 1.00 80.12 166 PRO A N 1
ATOM 1359 C CA . PRO A 1 166 ? -5.094 -3.450 -16.181 1.00 80.12 166 PRO A CA 1
ATOM 1360 C C . PRO A 1 166 ? -3.862 -2.876 -16.878 1.00 80.12 166 PRO A C 1
ATOM 1362 O O . PRO A 1 166 ? -2.760 -2.886 -16.329 1.00 80.12 166 PRO A O 1
ATOM 1365 N N . ALA A 1 167 ? -4.073 -2.334 -18.068 1.00 78.00 167 ALA A N 1
ATOM 1366 C CA . ALA A 1 167 ? -3.078 -1.630 -18.852 1.00 78.00 167 ALA A CA 1
ATOM 1367 C C . ALA A 1 167 ? -3.520 -0.177 -19.059 1.00 78.00 167 ALA A C 1
ATOM 1369 O O . ALA A 1 167 ? -4.673 0.195 -18.837 1.00 78.00 167 ALA A O 1
ATOM 1370 N N . TRP A 1 168 ? -2.583 0.663 -19.481 1.00 77.75 168 TRP A N 1
ATOM 1371 C CA . TRP A 1 168 ? -2.872 2.045 -19.839 1.00 77.75 168 TRP A CA 1
ATOM 1372 C C . TRP A 1 168 ? -2.589 2.253 -21.320 1.00 77.75 168 TRP A C 1
ATOM 1374 O O . TRP A 1 168 ? -1.622 1.713 -21.850 1.00 77.75 168 TRP A O 1
ATOM 1384 N N . GLN A 1 169 ? -3.427 3.051 -21.968 1.00 76.62 169 GLN A N 1
ATOM 1385 C CA . GLN A 1 169 ? -3.233 3.496 -23.345 1.00 76.62 169 GLN A CA 1
ATOM 1386 C C . GLN A 1 169 ? -3.503 4.995 -23.443 1.00 76.62 169 GLN A C 1
ATOM 1388 O O . GLN A 1 169 ? -4.181 5.574 -22.588 1.00 76.62 169 GLN A O 1
ATOM 1393 N N . GLY A 1 170 ? -3.013 5.645 -24.497 1.00 75.69 170 GLY A N 1
ATOM 1394 C CA . GLY A 1 170 ? -3.417 7.022 -24.754 1.00 75.69 170 GLY A CA 1
ATOM 1395 C C . GLY A 1 170 ? -4.911 7.101 -25.069 1.00 75.69 170 GLY A C 1
ATOM 1396 O O . GLY A 1 170 ? -5.454 6.253 -25.778 1.00 75.69 170 GLY A O 1
ATOM 1397 N N . LYS A 1 171 ? -5.586 8.139 -24.559 1.00 76.75 171 LYS A N 1
ATOM 1398 C CA . LYS A 1 171 ? -7.030 8.335 -24.752 1.00 76.75 171 LYS A CA 1
ATOM 1399 C C . LYS A 1 171 ? -7.426 8.193 -26.218 1.00 76.75 171 LYS A C 1
ATOM 1401 O O . LYS A 1 171 ? -6.821 8.838 -27.082 1.00 76.75 171 LYS A O 1
ATOM 1406 N N . LYS A 1 172 ? -8.504 7.441 -26.468 1.00 71.75 172 LYS A N 1
ATOM 1407 C CA . LYS A 1 172 ? -9.009 7.108 -27.813 1.00 71.75 172 LYS A CA 1
ATOM 1408 C C . LYS A 1 172 ? -8.069 6.185 -28.605 1.00 71.75 172 LYS A C 1
ATOM 1410 O O . LYS A 1 172 ? -8.040 6.277 -29.830 1.00 71.75 172 LYS A O 1
ATOM 1415 N N . GLY A 1 173 ? -7.289 5.345 -27.924 1.00 66.38 173 GLY A N 1
ATOM 1416 C CA . GLY A 1 173 ? -6.332 4.422 -28.551 1.00 66.38 173 GLY A CA 1
ATOM 1417 C C . GLY A 1 173 ? -5.120 5.104 -29.198 1.00 66.38 173 GLY A C 1
ATOM 1418 O O . GLY A 1 173 ? -4.472 4.532 -30.071 1.00 66.38 173 GLY A O 1
ATOM 1419 N N . ASN A 1 174 ? -4.812 6.348 -28.815 1.00 63.03 174 ASN A N 1
ATOM 1420 C CA . ASN A 1 174 ? -3.677 7.085 -29.369 1.00 63.03 174 ASN A CA 1
ATOM 1421 C C . ASN A 1 174 ? -2.383 6.722 -28.621 1.00 63.03 174 ASN A C 1
ATOM 1423 O O . ASN A 1 174 ? -1.977 7.442 -27.709 1.00 63.03 174 ASN A O 1
ATOM 1427 N N . ASN A 1 175 ? -1.715 5.665 -29.090 1.00 65.38 175 ASN A N 1
ATOM 1428 C CA . ASN A 1 175 ? -0.422 5.108 -28.654 1.00 65.38 175 ASN A CA 1
ATOM 1429 C C . ASN A 1 175 ? -0.484 4.052 -27.538 1.00 65.38 175 ASN A C 1
ATOM 1431 O O . ASN A 1 175 ? -1.001 4.300 -26.446 1.00 65.38 175 ASN A O 1
ATOM 1435 N N . ASP A 1 176 ? 0.210 2.941 -27.800 1.00 63.00 176 ASP A N 1
ATOM 1436 C CA . ASP A 1 176 ? 0.434 1.809 -26.894 1.00 63.00 176 ASP A CA 1
ATOM 1437 C C . ASP A 1 176 ? 1.685 2.041 -26.028 1.00 63.00 176 ASP A C 1
ATOM 1439 O O . ASP A 1 176 ? 2.723 1.397 -26.186 1.00 63.00 176 ASP A O 1
ATOM 1443 N N . LEU A 1 177 ? 1.636 3.033 -25.137 1.00 67.31 177 LEU A N 1
ATOM 1444 C CA . LEU A 1 177 ? 2.678 3.211 -24.123 1.00 67.31 177 LEU A CA 1
ATOM 1445 C C . LEU A 1 177 ? 2.423 2.239 -22.964 1.00 67.31 177 LEU A C 1
ATOM 1447 O O . LEU A 1 177 ? 1.515 2.467 -22.168 1.00 67.31 177 LEU A O 1
ATOM 1451 N N . ASP A 1 178 ? 3.251 1.196 -22.821 1.00 75.25 178 ASP A N 1
ATOM 1452 C CA . ASP A 1 178 ? 3.219 0.347 -21.621 1.00 75.25 178 ASP A CA 1
ATOM 1453 C C . ASP A 1 178 ? 3.796 1.117 -20.427 1.00 75.25 178 ASP A C 1
ATOM 1455 O O . ASP A 1 178 ? 4.989 1.088 -20.121 1.00 75.25 178 ASP A O 1
ATOM 1459 N N . ILE A 1 179 ? 2.913 1.842 -19.748 1.00 78.88 179 ILE A N 1
ATOM 1460 C CA . ILE A 1 179 ? 3.245 2.671 -18.592 1.00 78.88 179 ILE A CA 1
ATOM 1461 C C . ILE A 1 179 ? 3.859 1.844 -17.463 1.00 78.88 179 ILE A C 1
ATOM 1463 O O . ILE A 1 179 ? 4.748 2.339 -16.768 1.00 78.88 179 ILE A O 1
ATOM 1467 N N . PHE A 1 180 ? 3.463 0.580 -17.301 1.00 81.19 180 PHE A N 1
ATOM 1468 C CA . PHE A 1 180 ? 4.048 -0.290 -16.284 1.00 81.19 180 PHE A CA 1
ATOM 1469 C C . PHE A 1 180 ? 5.488 -0.664 -16.636 1.00 81.19 180 PHE A C 1
ATOM 1471 O O . PHE A 1 180 ? 6.336 -0.680 -15.746 1.00 81.19 180 PHE A O 1
ATOM 1478 N N . ALA A 1 181 ? 5.809 -0.871 -17.912 1.00 78.69 181 ALA A N 1
ATOM 1479 C CA . ALA A 1 181 ? 7.184 -1.080 -18.371 1.00 78.69 181 ALA A CA 1
ATOM 1480 C C . ALA A 1 181 ? 8.030 0.207 -18.381 1.00 78.69 181 ALA A C 1
ATOM 1482 O O . ALA A 1 181 ? 9.192 0.187 -18.789 1.00 78.69 181 ALA A O 1
ATOM 1483 N N . MET A 1 182 ? 7.470 1.339 -17.953 1.00 83.00 182 MET A N 1
ATOM 1484 C CA . MET A 1 182 ? 8.191 2.601 -17.901 1.00 83.00 182 MET A CA 1
ATOM 1485 C C . MET A 1 182 ? 8.286 3.156 -16.481 1.00 83.00 182 MET A C 1
ATOM 1487 O O . MET A 1 182 ? 9.331 3.678 -16.126 1.00 83.00 182 MET A O 1
ATOM 1491 N N . GLN A 1 183 ? 7.229 3.105 -15.664 1.00 86.44 183 GLN A N 1
ATOM 1492 C CA . GLN A 1 183 ? 7.025 3.973 -14.481 1.00 86.44 183 GLN A CA 1
ATOM 1493 C C . GLN A 1 183 ? 8.109 3.945 -13.394 1.00 86.44 183 GLN A C 1
ATOM 1495 O O . GLN A 1 183 ? 8.140 4.840 -12.552 1.00 86.44 183 GLN A O 1
ATOM 1500 N N . ILE A 1 184 ? 8.988 2.946 -13.386 1.00 92.44 184 ILE A N 1
ATOM 1501 C CA . ILE A 1 184 ? 10.036 2.826 -12.377 1.00 92.44 184 ILE A CA 1
ATOM 1502 C C . ILE A 1 184 ? 11.248 3.676 -12.759 1.00 92.44 184 ILE A C 1
ATOM 1504 O O . ILE A 1 184 ? 11.851 3.515 -13.818 1.00 92.44 184 ILE A O 1
ATOM 1508 N N . THR A 1 185 ? 11.646 4.555 -11.844 1.00 94.06 185 THR A N 1
ATOM 1509 C CA . THR A 1 185 ? 12.898 5.310 -11.929 1.00 94.06 185 THR A CA 1
ATOM 1510 C C . THR A 1 185 ? 13.971 4.605 -11.113 1.00 94.06 185 THR A C 1
ATOM 1512 O O . THR A 1 185 ? 13.722 4.257 -9.959 1.00 94.06 185 THR A O 1
ATOM 1515 N N . ILE A 1 186 ? 15.168 4.425 -11.685 1.00 95.38 186 ILE A N 1
ATOM 1516 C CA . ILE A 1 186 ? 16.290 3.736 -11.033 1.00 95.38 186 ILE A CA 1
ATOM 1517 C C . ILE A 1 186 ? 17.492 4.673 -10.899 1.00 95.38 186 ILE A C 1
ATOM 1519 O O . ILE A 1 186 ? 17.936 5.296 -11.863 1.00 95.38 186 ILE A O 1
ATOM 1523 N N . CYS A 1 187 ? 18.081 4.729 -9.705 1.00 95.38 187 CYS A N 1
ATOM 1524 C CA . CYS A 1 187 ? 19.387 5.345 -9.507 1.00 95.38 187 CYS A CA 1
ATOM 1525 C C . CYS A 1 187 ? 20.511 4.397 -9.972 1.00 95.38 187 CYS A C 1
ATOM 1527 O O . CYS A 1 187 ? 20.704 3.351 -9.346 1.00 95.38 187 CYS A O 1
ATOM 1529 N N . PRO A 1 188 ? 21.337 4.766 -10.971 1.00 93.00 188 PRO A N 1
ATOM 1530 C CA . PRO A 1 188 ? 22.415 3.911 -11.473 1.00 93.00 188 PRO A CA 1
ATOM 1531 C C . PRO A 1 188 ? 23.530 3.665 -10.464 1.00 93.00 188 PRO A C 1
ATOM 1533 O O . PRO A 1 188 ? 24.219 2.651 -10.540 1.00 93.00 188 PRO A O 1
ATOM 1536 N N . LEU A 1 189 ? 23.698 4.546 -9.477 1.00 92.81 189 LEU A N 1
ATOM 1537 C CA . LEU A 1 189 ? 24.781 4.417 -8.510 1.00 92.81 189 LEU A CA 1
ATOM 1538 C C . LEU A 1 189 ? 24.411 3.556 -7.295 1.00 92.81 189 LEU A C 1
ATOM 1540 O O . LEU A 1 189 ? 25.240 2.768 -6.837 1.00 92.81 189 LEU A O 1
ATOM 1544 N N . CYS A 1 190 ? 23.198 3.697 -6.751 1.00 94.56 190 CYS A N 1
ATOM 1545 C CA . CYS A 1 190 ? 22.767 2.999 -5.528 1.00 94.56 190 CYS A CA 1
ATOM 1546 C C . CYS A 1 190 ? 21.633 1.986 -5.740 1.00 94.56 190 CYS A C 1
ATOM 1548 O O . CYS A 1 190 ? 21.197 1.360 -4.767 1.00 94.56 190 CYS A O 1
ATOM 1550 N N . TYR A 1 191 ? 21.178 1.824 -6.988 1.00 95.50 191 TYR A N 1
ATOM 1551 C CA . TYR A 1 191 ? 20.198 0.826 -7.425 1.00 95.50 191 TYR A CA 1
ATOM 1552 C C . TYR A 1 191 ? 18.851 0.974 -6.710 1.00 95.50 191 TYR A C 1
ATOM 1554 O O . TYR A 1 191 ? 18.079 0.030 -6.612 1.00 95.50 191 TYR A O 1
ATOM 1562 N N . PHE A 1 192 ? 18.586 2.153 -6.145 1.00 96.69 192 PHE A N 1
ATOM 1563 C CA . PHE A 1 192 ? 17.279 2.495 -5.609 1.00 96.69 192 PHE A CA 1
ATOM 1564 C C . PHE A 1 192 ? 16.294 2.640 -6.759 1.00 96.69 192 PHE A C 1
ATOM 1566 O O . PHE A 1 192 ? 16.588 3.366 -7.711 1.00 96.69 192 PHE A O 1
ATOM 1573 N N . ALA A 1 193 ? 15.166 1.950 -6.655 1.00 96.06 193 ALA A N 1
ATOM 1574 C CA . ALA A 1 193 ? 14.144 1.897 -7.681 1.00 96.06 193 ALA A CA 1
ATOM 1575 C C . ALA A 1 193 ? 12.773 2.150 -7.054 1.00 96.06 193 ALA A C 1
ATOM 1577 O O . ALA A 1 193 ? 12.480 1.646 -5.973 1.00 96.06 193 ALA A O 1
ATOM 1578 N N . THR A 1 194 ? 11.940 2.948 -7.713 1.00 95.25 194 THR A N 1
ATOM 1579 C CA . THR A 1 194 ? 10.575 3.235 -7.250 1.00 95.25 194 THR A CA 1
ATOM 1580 C C . THR A 1 194 ? 9.737 3.828 -8.380 1.00 95.25 194 THR A C 1
ATOM 1582 O O . THR A 1 194 ? 10.282 4.449 -9.299 1.00 95.25 194 THR A O 1
ATOM 1585 N N . ARG A 1 195 ? 8.411 3.670 -8.307 1.00 92.12 195 ARG A N 1
ATOM 1586 C CA . ARG A 1 195 ? 7.459 4.404 -9.159 1.00 92.12 195 ARG A CA 1
ATOM 1587 C C . ARG A 1 195 ? 7.233 5.856 -8.710 1.00 92.12 195 ARG A C 1
ATOM 1589 O O . ARG A 1 195 ? 6.675 6.650 -9.464 1.00 92.12 195 ARG A O 1
ATOM 1596 N N . HIS A 1 196 ? 7.659 6.206 -7.497 1.00 92.38 196 HIS A N 1
ATOM 1597 C CA . HIS A 1 196 ? 7.434 7.510 -6.877 1.00 92.38 196 HIS A CA 1
ATOM 1598 C C . HIS A 1 196 ? 8.537 8.497 -7.253 1.00 92.38 196 HIS A C 1
ATOM 1600 O O . HIS A 1 196 ? 9.617 8.530 -6.660 1.00 92.38 196 HIS A O 1
ATOM 1606 N N . LEU A 1 197 ? 8.275 9.330 -8.262 1.00 91.19 197 LEU A N 1
ATOM 1607 C CA . LEU A 1 197 ? 9.275 10.279 -8.760 1.00 91.19 197 LEU A CA 1
ATOM 1608 C C . LEU A 1 197 ? 9.701 11.300 -7.694 1.00 91.19 197 LEU A C 1
ATOM 1610 O O . LEU A 1 197 ? 10.864 11.693 -7.645 1.00 91.19 197 LEU A O 1
ATOM 1614 N N . ASN A 1 198 ? 8.774 11.676 -6.812 1.00 91.19 198 ASN A N 1
ATOM 1615 C CA . ASN A 1 198 ? 8.994 12.564 -5.670 1.00 91.19 198 ASN A CA 1
ATOM 1616 C C . ASN A 1 198 ? 9.838 11.935 -4.546 1.00 91.19 198 ASN A C 1
ATOM 1618 O O . ASN A 1 198 ? 10.056 12.584 -3.531 1.00 91.19 198 ASN A O 1
ATOM 1622 N N . TYR A 1 199 ? 10.337 10.703 -4.688 1.00 94.69 199 TYR A N 1
ATOM 1623 C CA . TYR A 1 199 ? 11.404 10.178 -3.823 1.00 94.69 199 TYR A CA 1
ATOM 1624 C C . TYR A 1 199 ? 12.792 10.648 -4.285 1.00 94.69 199 TYR A C 1
ATOM 1626 O O . TYR A 1 199 ? 13.767 10.569 -3.533 1.00 94.69 199 TYR A O 1
ATOM 1634 N N . PHE A 1 200 ? 12.877 11.215 -5.488 1.00 95.69 200 PHE A N 1
ATOM 1635 C CA . PHE A 1 200 ? 14.024 11.956 -5.997 1.00 95.69 200 PHE A CA 1
ATOM 1636 C C . PHE A 1 200 ? 13.770 13.467 -5.919 1.00 95.69 200 PHE A C 1
ATOM 1638 O O . PHE A 1 200 ? 12.643 13.917 -5.723 1.00 95.69 200 PHE A O 1
ATOM 1645 N N . THR A 1 201 ? 14.825 14.253 -6.108 1.00 95.38 201 THR A N 1
ATOM 1646 C CA . THR A 1 201 ? 14.732 15.710 -6.277 1.00 95.38 201 THR A CA 1
ATOM 1647 C C . THR A 1 201 ? 14.871 16.055 -7.754 1.00 95.38 201 THR A C 1
ATOM 1649 O O . THR A 1 201 ? 15.783 15.558 -8.414 1.00 95.38 201 THR A O 1
ATOM 1652 N N . ASP A 1 202 ? 14.005 16.912 -8.288 1.00 94.06 202 ASP A N 1
ATOM 1653 C CA . ASP A 1 202 ? 14.162 17.427 -9.649 1.00 94.06 202 ASP A CA 1
ATOM 1654 C C . ASP A 1 202 ? 15.233 18.520 -9.700 1.00 94.06 202 ASP A C 1
ATOM 1656 O O . ASP A 1 202 ? 15.171 19.514 -8.977 1.00 94.06 202 ASP A O 1
ATOM 1660 N N . LEU A 1 203 ? 16.206 18.367 -10.599 1.00 93.31 203 LEU A N 1
ATOM 1661 C CA . LEU A 1 203 ? 17.293 19.334 -10.766 1.00 93.31 203 LEU A CA 1
ATOM 1662 C C . LEU A 1 203 ? 16.834 20.641 -11.421 1.00 93.31 203 LEU A C 1
ATOM 1664 O O . LEU A 1 203 ? 17.549 21.639 -11.340 1.00 93.31 203 LEU A O 1
ATOM 1668 N N . LYS A 1 204 ? 15.647 20.673 -12.041 1.00 90.00 204 LYS A N 1
ATOM 1669 C CA . LYS A 1 204 ? 15.028 21.922 -12.516 1.00 90.00 204 LYS A CA 1
ATOM 1670 C C . LYS A 1 204 ? 14.251 22.659 -11.420 1.00 90.00 204 LYS A C 1
ATOM 1672 O O . LYS A 1 204 ? 13.794 23.772 -11.665 1.00 90.00 204 LYS A O 1
ATOM 1677 N N . GLY A 1 205 ? 14.150 22.077 -10.223 1.00 85.94 205 GLY A N 1
ATOM 1678 C CA . GLY A 1 205 ? 13.531 22.696 -9.055 1.00 85.94 205 GLY A CA 1
ATOM 1679 C C . GLY A 1 205 ? 12.006 22.601 -9.006 1.00 85.94 205 GLY A C 1
ATOM 1680 O O . GLY A 1 205 ? 11.397 23.346 -8.245 1.00 85.94 205 GLY A O 1
ATOM 1681 N N . GLU A 1 206 ? 11.373 21.717 -9.786 1.00 85.75 206 GLU A N 1
ATOM 1682 C CA . GLU A 1 206 ? 9.909 21.570 -9.771 1.00 85.75 206 GLU A CA 1
ATOM 1683 C C . GLU A 1 206 ? 9.396 20.827 -8.529 1.00 85.75 206 GLU A C 1
ATOM 1685 O O . GLU A 1 206 ? 8.262 21.044 -8.110 1.00 85.75 206 GLU A O 1
ATOM 1690 N N . PHE A 1 207 ? 10.220 19.966 -7.926 1.00 88.25 207 PHE A N 1
ATOM 1691 C CA . PHE A 1 207 ? 9.927 19.296 -6.659 1.00 88.25 207 PHE A CA 1
ATOM 1692 C C . PHE A 1 207 ? 11.203 18.816 -5.962 1.00 88.25 207 PHE A C 1
ATOM 1694 O O . PHE A 1 207 ? 12.254 18.632 -6.582 1.00 88.25 207 PHE A O 1
ATOM 1701 N N . VAL A 1 208 ? 11.082 18.570 -4.659 1.00 91.19 208 VAL A N 1
ATOM 1702 C CA . VAL A 1 208 ? 12.130 18.004 -3.802 1.00 91.19 208 VAL A CA 1
ATOM 1703 C C . VAL A 1 208 ? 11.691 16.652 -3.256 1.00 91.19 208 VAL A C 1
ATOM 1705 O O . VAL A 1 208 ? 10.490 16.399 -3.135 1.00 91.19 208 VAL A O 1
ATOM 1708 N N . SER A 1 209 ? 12.662 15.798 -2.925 1.00 93.62 209 SER A N 1
ATOM 1709 C CA . SER A 1 209 ? 12.370 14.484 -2.352 1.00 93.62 209 SER A CA 1
ATOM 1710 C C . SER A 1 209 ? 11.536 14.593 -1.073 1.00 93.62 209 SER A C 1
ATOM 1712 O O . SER A 1 209 ? 11.853 15.391 -0.188 1.00 93.62 209 SER A O 1
ATOM 1714 N N . VAL A 1 210 ? 10.504 13.756 -0.961 1.00 91.69 210 VAL A N 1
ATOM 1715 C CA . VAL A 1 210 ? 9.656 13.646 0.238 1.00 91.69 210 VAL A CA 1
ATOM 1716 C C . VAL A 1 210 ? 10.165 12.617 1.249 1.00 91.69 210 VAL A C 1
ATOM 1718 O O . VAL A 1 210 ? 9.577 12.501 2.320 1.00 91.69 210 VAL A O 1
ATOM 1721 N N . LEU A 1 211 ? 11.233 11.876 0.926 1.00 92.56 211 LEU A N 1
ATOM 1722 C CA . LEU A 1 211 ? 11.797 10.876 1.834 1.00 92.56 211 LEU A CA 1
ATOM 1723 C C . LEU A 1 211 ? 12.347 11.543 3.091 1.00 92.56 211 LEU A C 1
ATOM 1725 O O . LEU A 1 211 ? 13.122 12.502 2.997 1.00 92.56 211 LEU A O 1
ATOM 1729 N N . ASP A 1 212 ? 12.028 10.997 4.258 1.00 93.19 212 ASP A N 1
ATOM 1730 C CA . ASP A 1 212 ? 12.569 11.470 5.527 1.00 93.19 212 ASP A CA 1
ATOM 1731 C C . ASP A 1 212 ? 13.998 10.948 5.794 1.00 93.19 212 ASP A C 1
ATOM 1733 O O . ASP A 1 212 ? 14.592 10.196 5.018 1.00 93.19 212 ASP A O 1
ATOM 1737 N N . GLU A 1 213 ? 14.611 11.391 6.893 1.00 93.50 213 GLU A N 1
ATOM 1738 C CA . GLU A 1 213 ? 15.979 10.990 7.236 1.00 93.50 213 GLU A CA 1
ATOM 1739 C C . GLU A 1 213 ? 16.122 9.489 7.539 1.00 93.50 213 GLU A C 1
ATOM 1741 O O . GLU A 1 213 ? 17.121 8.878 7.147 1.00 93.50 213 GLU A O 1
ATOM 1746 N N . LYS A 1 214 ? 15.126 8.877 8.192 1.00 94.50 214 LYS A N 1
ATOM 1747 C CA . LYS A 1 214 ? 15.140 7.451 8.543 1.00 94.50 214 LYS A CA 1
ATOM 1748 C C . LYS A 1 214 ? 15.013 6.590 7.292 1.00 94.50 214 LYS A C 1
ATOM 1750 O O . LYS A 1 214 ? 15.764 5.625 7.138 1.00 94.50 214 LYS A O 1
ATOM 1755 N N . GLU A 1 215 ? 14.116 6.966 6.387 1.00 96.00 215 GLU A N 1
ATOM 1756 C CA . GLU A 1 215 ? 13.904 6.304 5.102 1.00 96.00 215 GLU A CA 1
ATOM 1757 C C . GLU A 1 215 ? 15.161 6.372 4.237 1.00 96.00 215 GLU A C 1
ATOM 1759 O O . GLU A 1 215 ? 15.646 5.339 3.762 1.00 96.00 215 GLU A O 1
ATOM 1764 N N . ARG A 1 216 ? 15.762 7.564 4.106 1.00 97.12 216 ARG A N 1
ATOM 1765 C CA . ARG A 1 216 ? 17.027 7.727 3.374 1.00 97.12 216 ARG A CA 1
ATOM 1766 C C . ARG A 1 216 ? 18.135 6.866 3.968 1.00 97.12 216 ARG A C 1
ATOM 1768 O O . ARG A 1 216 ? 18.872 6.210 3.226 1.00 97.12 216 ARG A O 1
ATOM 1775 N N . TYR A 1 217 ? 18.255 6.838 5.293 1.00 95.81 217 TYR A N 1
ATOM 1776 C CA . TYR A 1 217 ? 19.262 6.033 5.976 1.00 95.81 217 TYR A CA 1
ATOM 1777 C C . TYR A 1 217 ? 19.074 4.531 5.714 1.00 95.81 217 TYR A C 1
ATOM 1779 O O . TYR A 1 217 ? 20.030 3.851 5.325 1.00 95.81 217 TYR A O 1
ATOM 1787 N N . ALA A 1 218 ? 17.853 4.009 5.863 1.00 95.19 218 ALA A N 1
ATOM 1788 C CA . ALA A 1 218 ? 17.556 2.596 5.632 1.00 95.19 218 ALA A CA 1
ATOM 1789 C C . ALA A 1 218 ? 17.824 2.184 4.177 1.00 95.19 218 ALA A C 1
ATOM 1791 O O . ALA A 1 218 ? 18.561 1.225 3.929 1.00 95.19 218 ALA A O 1
ATOM 1792 N N . LEU A 1 219 ? 17.322 2.960 3.213 1.00 97.19 219 LEU A N 1
ATOM 1793 C CA . LEU A 1 219 ? 17.531 2.697 1.790 1.00 97.19 219 LEU A CA 1
ATOM 1794 C C . LEU A 1 219 ? 19.016 2.743 1.405 1.00 97.19 219 LEU A C 1
ATOM 1796 O O . LEU A 1 219 ? 19.470 1.924 0.600 1.00 97.19 219 LEU A O 1
ATOM 1800 N N . THR A 1 220 ? 19.792 3.659 1.989 1.00 96.81 220 THR A N 1
ATOM 1801 C CA . THR A 1 220 ? 21.238 3.775 1.738 1.00 96.81 220 THR A CA 1
ATOM 1802 C C . THR A 1 220 ? 21.992 2.533 2.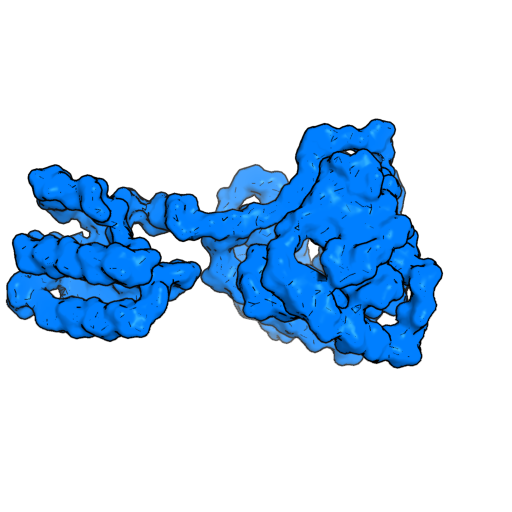210 1.00 96.81 220 THR A C 1
ATOM 1804 O O . THR A 1 220 ? 22.838 2.011 1.480 1.00 96.81 220 THR A O 1
ATOM 1807 N N . ARG A 1 221 ? 21.657 2.001 3.393 1.00 95.88 221 ARG A N 1
ATOM 1808 C CA . ARG A 1 221 ? 22.306 0.796 3.942 1.00 95.88 221 ARG A CA 1
ATOM 1809 C C . ARG A 1 221 ? 22.110 -0.444 3.073 1.00 95.88 221 ARG A C 1
ATOM 1811 O O . ARG A 1 221 ? 22.992 -1.299 3.022 1.00 95.88 221 ARG A O 1
ATOM 1818 N N . GLU A 1 222 ? 20.991 -0.526 2.363 1.00 94.38 222 GLU A N 1
ATOM 1819 C CA . GLU A 1 222 ? 20.637 -1.689 1.541 1.00 94.38 222 GLU A CA 1
ATOM 1820 C C . GLU A 1 222 ? 21.088 -1.575 0.076 1.00 94.38 222 GLU A C 1
ATOM 1822 O O . GLU A 1 222 ? 20.858 -2.483 -0.723 1.00 94.38 222 GLU A O 1
ATOM 1827 N N . ALA A 1 223 ? 21.830 -0.521 -0.285 1.00 95.06 223 ALA A N 1
ATOM 1828 C CA . ALA A 1 223 ? 22.351 -0.338 -1.642 1.00 95.06 223 ALA A CA 1
ATOM 1829 C C . ALA A 1 223 ? 23.216 -1.513 -2.126 1.00 95.06 223 ALA A C 1
ATOM 1831 O O . ALA A 1 223 ? 23.155 -1.890 -3.295 1.00 95.06 223 ALA A O 1
ATOM 1832 N N . SER A 1 224 ? 24.010 -2.125 -1.239 1.00 93.94 224 SER A N 1
ATOM 1833 C CA . SER A 1 224 ? 24.824 -3.293 -1.608 1.00 93.94 224 SER A CA 1
ATOM 1834 C C . SER A 1 224 ? 23.977 -4.532 -1.912 1.00 93.94 224 SER A C 1
ATOM 1836 O O . SER A 1 224 ? 24.351 -5.320 -2.775 1.00 93.94 224 SER A O 1
ATOM 1838 N N . THR A 1 225 ? 22.837 -4.695 -1.236 1.00 94.38 225 THR A N 1
ATOM 1839 C CA . THR A 1 225 ? 21.897 -5.797 -1.473 1.00 94.38 225 THR A CA 1
ATOM 1840 C C . THR A 1 225 ? 21.271 -5.664 -2.851 1.00 94.38 225 THR A C 1
ATOM 1842 O O . THR A 1 225 ? 21.401 -6.586 -3.652 1.00 94.38 225 THR A O 1
ATOM 1845 N N . ARG A 1 226 ? 20.739 -4.481 -3.182 1.00 94.19 226 ARG A N 1
ATOM 1846 C CA . ARG A 1 226 ? 20.152 -4.206 -4.504 1.00 94.19 226 ARG A CA 1
ATOM 1847 C C . ARG A 1 226 ? 21.151 -4.394 -5.647 1.00 94.19 226 ARG A C 1
ATOM 1849 O O . ARG A 1 226 ? 20.823 -4.987 -6.666 1.00 94.19 226 ARG A O 1
ATOM 1856 N N . LYS A 1 227 ? 22.411 -3.984 -5.457 1.00 92.69 227 LYS A N 1
ATOM 1857 C CA . LYS A 1 227 ? 23.487 -4.243 -6.434 1.00 92.69 227 LYS A CA 1
ATOM 1858 C C . LYS A 1 227 ? 23.736 -5.730 -6.669 1.00 92.69 227 LYS A C 1
ATOM 1860 O O . LYS A 1 227 ? 23.926 -6.140 -7.809 1.00 92.69 227 LYS A O 1
ATOM 1865 N N . ARG A 1 228 ? 23.751 -6.541 -5.604 1.00 93.06 228 ARG A N 1
ATOM 1866 C CA . ARG A 1 228 ? 23.979 -7.991 -5.719 1.00 93.06 228 ARG A CA 1
ATOM 1867 C C . ARG A 1 228 ? 22.856 -8.697 -6.470 1.00 93.06 228 ARG A C 1
ATOM 1869 O O . ARG A 1 228 ? 23.150 -9.659 -7.166 1.00 93.06 228 ARG A O 1
ATOM 1876 N N . MET A 1 229 ? 21.617 -8.215 -6.371 1.00 91.50 229 MET A N 1
ATOM 1877 C CA . MET A 1 229 ? 20.481 -8.820 -7.074 1.00 91.50 229 MET A CA 1
ATOM 1878 C C . MET A 1 229 ? 20.631 -8.815 -8.594 1.00 91.50 229 MET A C 1
ATOM 1880 O O . MET A 1 229 ? 20.188 -9.754 -9.241 1.00 91.50 229 MET A O 1
ATOM 1884 N N . LEU A 1 230 ? 21.255 -7.778 -9.159 1.00 88.75 230 LEU A N 1
ATOM 1885 C CA . LEU A 1 230 ? 21.476 -7.692 -10.604 1.00 88.75 230 LEU A CA 1
ATOM 1886 C C . LEU A 1 230 ? 22.791 -8.328 -11.054 1.00 88.75 230 LEU A C 1
ATOM 1888 O O . LEU A 1 230 ? 23.107 -8.298 -12.239 1.00 88.75 230 LEU A O 1
ATOM 1892 N N . SER A 1 231 ? 23.590 -8.886 -10.142 1.00 83.94 231 SER A N 1
ATOM 1893 C CA . SER A 1 231 ? 24.873 -9.477 -10.513 1.00 83.94 231 SER A CA 1
ATOM 1894 C C . SER A 1 231 ? 24.648 -10.697 -11.412 1.00 83.94 231 SER A C 1
ATOM 1896 O O . SER A 1 231 ? 24.075 -11.694 -10.978 1.00 83.94 231 SER A O 1
ATOM 1898 N N . GLY A 1 232 ? 25.080 -10.607 -12.674 1.00 76.38 232 GLY A N 1
ATOM 1899 C CA . GLY A 1 232 ? 24.854 -11.651 -13.679 1.00 76.38 232 GLY A CA 1
ATOM 1900 C C . GLY A 1 232 ? 23.446 -11.661 -14.289 1.00 76.38 232 GLY A C 1
ATOM 1901 O O . GLY A 1 232 ? 23.126 -12.576 -15.047 1.00 76.38 232 GLY A O 1
ATOM 1902 N N . ALA A 1 233 ? 22.608 -10.665 -13.985 1.00 81.50 233 ALA A N 1
ATOM 1903 C CA . ALA A 1 233 ? 21.330 -10.452 -14.657 1.00 81.50 233 ALA A CA 1
ATOM 1904 C C . ALA A 1 233 ? 21.531 -9.753 -16.012 1.00 81.50 233 ALA A C 1
ATOM 1906 O O . ALA A 1 233 ? 22.499 -9.027 -16.211 1.00 81.50 233 ALA A O 1
ATOM 1907 N N . ASN A 1 234 ? 20.555 -9.854 -16.922 1.00 74.06 234 ASN A N 1
ATOM 1908 C CA . ASN A 1 234 ? 20.543 -9.111 -18.199 1.00 74.06 234 ASN A CA 1
ATOM 1909 C C . ASN A 1 234 ? 20.327 -7.584 -18.025 1.00 74.06 234 ASN A C 1
ATOM 1911 O O . ASN A 1 234 ? 19.983 -6.878 -18.969 1.00 74.06 234 ASN A O 1
ATOM 1915 N N . MET A 1 235 ? 20.514 -7.065 -16.816 1.00 79.62 235 MET A N 1
ATOM 1916 C CA . MET A 1 235 ? 20.303 -5.677 -16.422 1.00 79.62 235 MET A CA 1
ATOM 1917 C C . MET A 1 235 ? 21.465 -5.201 -15.531 1.00 79.62 235 MET A C 1
ATOM 1919 O O . MET A 1 235 ? 21.289 -4.366 -14.660 1.00 79.62 235 MET A O 1
ATOM 1923 N N . ASP A 1 236 ? 22.662 -5.763 -15.692 1.00 74.81 236 ASP A N 1
ATOM 1924 C CA . ASP A 1 236 ? 23.839 -5.447 -14.871 1.00 74.81 236 ASP A CA 1
ATOM 1925 C C . ASP A 1 236 ? 24.601 -4.182 -15.320 1.00 74.81 236 ASP A C 1
ATOM 1927 O O . ASP A 1 236 ? 25.606 -3.807 -14.709 1.00 74.81 236 ASP A O 1
ATOM 1931 N N . SER A 1 237 ? 24.107 -3.487 -16.351 1.00 77.81 237 SER A N 1
ATOM 1932 C CA . SER A 1 237 ? 24.721 -2.294 -16.931 1.00 77.81 237 SER A CA 1
ATOM 1933 C C . SER A 1 237 ? 23.847 -1.039 -16.770 1.00 77.81 237 SER A C 1
ATOM 1935 O O . SER A 1 237 ? 22.630 -1.058 -16.954 1.00 77.81 237 SER A O 1
ATOM 1937 N N . MET A 1 238 ? 24.471 0.089 -16.405 1.00 77.75 238 MET A N 1
ATOM 1938 C CA . MET A 1 238 ? 23.763 1.337 -16.057 1.00 77.75 238 MET A CA 1
ATOM 1939 C C . MET A 1 238 ? 22.985 1.963 -17.227 1.00 77.75 238 MET A C 1
ATOM 1941 O O . MET A 1 238 ? 22.046 2.723 -17.005 1.00 77.75 238 MET A O 1
ATOM 1945 N N . ASP A 1 239 ? 23.370 1.678 -18.468 1.00 79.12 239 ASP A N 1
ATOM 1946 C CA . ASP A 1 239 ? 22.686 2.140 -19.679 1.00 79.12 239 ASP A CA 1
ATOM 1947 C C . ASP A 1 239 ? 21.283 1.533 -19.841 1.00 79.12 239 ASP A C 1
ATOM 1949 O O . ASP A 1 239 ? 20.436 2.149 -20.485 1.00 79.12 239 ASP A O 1
ATOM 1953 N N . LYS A 1 240 ? 21.006 0.401 -19.177 1.00 81.75 240 LYS A N 1
ATOM 1954 C CA . LYS A 1 240 ? 19.695 -0.269 -19.152 1.00 81.75 240 LYS A CA 1
ATOM 1955 C C . LYS A 1 240 ? 18.759 0.225 -18.045 1.00 81.75 240 LYS A C 1
ATOM 1957 O O . LYS A 1 240 ? 17.666 -0.300 -17.887 1.00 81.75 240 LYS A O 1
ATOM 1962 N N . PHE A 1 241 ? 19.159 1.220 -17.249 1.00 86.94 241 PHE A N 1
ATOM 1963 C CA . PHE A 1 241 ? 18.361 1.731 -16.117 1.00 86.94 241 PHE A CA 1
ATOM 1964 C C . PHE A 1 241 ? 17.414 2.869 -16.497 1.00 86.94 241 PHE A C 1
ATOM 1966 O O . PHE A 1 241 ? 16.924 3.599 -15.634 1.00 86.94 241 PHE A O 1
ATOM 1973 N N . PHE A 1 242 ? 17.167 3.041 -17.791 1.00 85.69 242 PHE A N 1
ATOM 1974 C CA . PHE A 1 242 ? 16.242 4.036 -18.291 1.00 85.69 242 PHE A CA 1
ATOM 1975 C C . PHE A 1 242 ? 15.220 3.383 -19.230 1.00 85.69 242 PHE A C 1
ATOM 1977 O O . PHE A 1 242 ? 15.627 2.658 -20.136 1.00 85.69 242 PHE A O 1
ATOM 1984 N N . PRO A 1 243 ? 13.918 3.645 -19.039 1.00 84.88 243 PRO A N 1
ATOM 1985 C CA . PRO A 1 243 ? 12.864 3.058 -19.857 1.00 84.88 243 PRO A CA 1
ATOM 1986 C C . PRO A 1 243 ? 12.820 3.609 -21.296 1.00 84.88 243 PRO A C 1
ATOM 1988 O O . PRO A 1 243 ? 13.401 4.663 -21.577 1.00 84.88 243 PRO A O 1
ATOM 1991 N N . PRO A 1 244 ? 12.074 2.956 -22.212 1.00 84.44 244 PRO A N 1
ATOM 1992 C CA . PRO A 1 244 ? 11.199 1.799 -21.980 1.00 84.44 244 PRO A CA 1
ATOM 1993 C C . PRO A 1 244 ? 11.976 0.507 -21.726 1.00 84.44 244 PRO A C 1
ATOM 1995 O O . PRO A 1 244 ? 12.977 0.244 -22.387 1.00 84.44 244 PRO A O 1
ATOM 1998 N N . PHE A 1 245 ? 11.498 -0.296 -20.776 1.00 87.69 245 PHE A N 1
ATOM 1999 C CA . PHE A 1 245 ? 12.083 -1.597 -20.469 1.00 87.69 245 PHE A CA 1
ATOM 2000 C C . PHE A 1 245 ? 11.444 -2.685 -21.338 1.00 87.69 245 PHE A C 1
ATOM 2002 O O . PHE A 1 245 ? 10.223 -2.730 -21.495 1.00 87.69 245 PHE A O 1
ATOM 2009 N N . SER A 1 246 ? 12.250 -3.597 -21.881 1.00 87.69 246 SER A N 1
ATOM 2010 C CA . SER A 1 246 ? 11.737 -4.865 -22.416 1.00 87.69 246 SER A CA 1
ATOM 2011 C C . SER A 1 246 ? 11.085 -5.690 -21.302 1.00 87.69 246 SER A C 1
ATOM 2013 O O . SER A 1 246 ? 11.386 -5.488 -20.127 1.00 87.69 246 SER A O 1
ATOM 2015 N N . SER A 1 247 ? 10.257 -6.686 -21.635 1.00 83.88 247 SER A N 1
ATOM 2016 C CA . SER A 1 247 ? 9.651 -7.573 -20.624 1.00 83.88 247 SER A CA 1
ATOM 2017 C C . SER A 1 247 ? 10.697 -8.216 -19.702 1.00 83.88 247 SER A C 1
ATOM 2019 O O . SER A 1 247 ? 10.490 -8.308 -18.496 1.00 83.88 247 SER A O 1
ATOM 2021 N N . SER A 1 248 ? 11.857 -8.598 -20.255 1.00 86.88 248 SER A N 1
ATOM 2022 C CA . SER A 1 248 ? 12.947 -9.196 -19.475 1.00 86.88 248 SER A CA 1
ATOM 2023 C C . SER A 1 248 ? 13.626 -8.210 -18.519 1.00 86.88 248 SER A C 1
ATOM 2025 O O . SER A 1 248 ? 14.063 -8.607 -17.443 1.00 86.88 248 SER A O 1
ATOM 2027 N N . GLU A 1 249 ? 13.699 -6.928 -18.884 1.00 90.88 249 GLU A N 1
ATOM 2028 C CA . GLU A 1 249 ? 14.239 -5.870 -18.025 1.00 90.88 249 GLU A CA 1
ATOM 2029 C C . GLU A 1 249 ? 13.204 -5.452 -16.979 1.00 90.88 249 GLU A C 1
ATOM 2031 O O . GLU A 1 249 ? 13.543 -5.340 -15.805 1.00 90.88 249 GLU A O 1
ATOM 2036 N N . ALA A 1 250 ? 11.933 -5.316 -17.369 1.00 90.81 250 ALA A N 1
ATOM 2037 C CA . ALA A 1 250 ? 10.837 -4.947 -16.480 1.00 90.81 250 ALA A CA 1
ATOM 2038 C C . ALA A 1 250 ? 10.751 -5.882 -15.262 1.00 90.81 250 ALA A C 1
ATOM 2040 O O . ALA A 1 250 ? 10.594 -5.405 -14.141 1.00 90.81 250 ALA A O 1
ATOM 2041 N N . TYR A 1 251 ? 10.957 -7.191 -15.450 1.00 92.44 251 TYR A N 1
ATOM 2042 C CA . TYR A 1 251 ? 11.075 -8.151 -14.347 1.00 92.44 251 TYR A CA 1
ATOM 2043 C C . TYR A 1 251 ? 12.098 -7.714 -13.279 1.00 92.44 251 TYR A C 1
ATOM 2045 O O . TYR A 1 251 ? 11.764 -7.591 -12.100 1.00 92.44 251 TYR A O 1
ATOM 2053 N N . TRP A 1 252 ? 13.334 -7.421 -13.689 1.00 93.00 252 TRP A N 1
ATOM 2054 C CA . TRP A 1 252 ? 14.416 -7.016 -12.786 1.00 93.00 252 TRP A CA 1
ATOM 2055 C C . TRP A 1 252 ? 14.199 -5.627 -12.184 1.00 93.00 252 TRP A C 1
ATOM 2057 O O . TRP A 1 252 ? 14.482 -5.406 -11.005 1.00 93.00 252 TRP A O 1
ATOM 2067 N N . VAL A 1 253 ? 13.657 -4.702 -12.973 1.00 93.88 253 VAL A N 1
ATOM 2068 C CA . VAL A 1 253 ? 13.280 -3.355 -12.536 1.00 93.88 253 VAL A CA 1
ATOM 2069 C C . VAL A 1 253 ? 12.273 -3.423 -11.384 1.00 93.88 253 VAL A C 1
ATOM 2071 O O . VAL A 1 253 ? 12.456 -2.750 -10.367 1.00 93.88 253 VAL A O 1
ATOM 2074 N N . TYR A 1 254 ? 11.237 -4.256 -11.511 1.00 95.50 254 TYR A N 1
ATOM 2075 C CA . TYR A 1 254 ? 10.241 -4.419 -10.456 1.00 95.50 254 TYR A CA 1
ATOM 2076 C C . TYR A 1 254 ? 10.774 -5.184 -9.244 1.00 95.50 254 TYR A C 1
ATOM 2078 O O . TYR A 1 254 ? 10.392 -4.844 -8.129 1.00 95.50 254 TYR A O 1
ATOM 2086 N N . LEU A 1 255 ? 11.692 -6.142 -9.413 1.00 95.38 255 LEU A N 1
ATOM 2087 C CA . LEU A 1 255 ? 12.378 -6.769 -8.276 1.00 95.38 255 LEU A CA 1
ATOM 2088 C C . LEU A 1 255 ? 13.174 -5.751 -7.448 1.00 95.38 255 LEU A C 1
ATOM 2090 O O . LEU A 1 255 ? 13.114 -5.770 -6.222 1.00 95.38 255 LEU A O 1
ATOM 2094 N N . LEU A 1 256 ? 13.892 -4.831 -8.098 1.00 95.50 256 LEU A N 1
ATOM 2095 C CA . LEU A 1 256 ? 14.600 -3.756 -7.392 1.00 95.50 256 LEU A CA 1
ATOM 2096 C C . LEU A 1 256 ? 13.645 -2.803 -6.667 1.00 95.50 256 LEU A C 1
ATOM 2098 O O . LEU A 1 256 ? 13.972 -2.304 -5.583 1.00 95.50 256 LEU A O 1
ATOM 2102 N N . ALA A 1 257 ? 12.501 -2.503 -7.288 1.00 96.88 257 ALA A N 1
ATOM 2103 C CA . ALA A 1 257 ? 11.488 -1.629 -6.707 1.00 96.88 257 ALA A CA 1
ATOM 2104 C C . ALA A 1 257 ? 10.822 -2.283 -5.489 1.00 96.88 257 ALA A C 1
ATOM 2106 O O . ALA A 1 257 ? 10.673 -1.632 -4.457 1.00 96.88 257 ALA A O 1
ATOM 2107 N N . GLU A 1 258 ? 10.514 -3.578 -5.575 1.00 97.19 258 GLU A N 1
ATOM 2108 C CA . GLU A 1 258 ? 9.975 -4.381 -4.475 1.00 97.19 258 GLU A CA 1
ATOM 2109 C C . GLU A 1 258 ? 10.932 -4.417 -3.282 1.00 97.19 258 GLU A C 1
ATOM 2111 O O . GLU A 1 258 ? 10.530 -4.097 -2.168 1.00 97.19 258 GLU A O 1
ATOM 2116 N N . GLU A 1 259 ? 12.226 -4.627 -3.516 1.00 96.56 259 GLU A N 1
ATOM 2117 C CA . GLU A 1 259 ? 13.225 -4.623 -2.440 1.00 96.56 259 GLU A CA 1
ATOM 2118 C C . GLU A 1 259 ? 13.410 -3.242 -1.809 1.00 96.56 259 GLU A C 1
ATOM 2120 O O . GLU A 1 259 ? 13.608 -3.126 -0.599 1.00 96.56 259 GLU A O 1
ATOM 2125 N N . SER A 1 260 ? 13.286 -2.175 -2.603 1.00 97.19 260 SER A N 1
ATOM 2126 C CA . SER A 1 260 ? 13.282 -0.804 -2.081 1.00 97.19 260 SER A CA 1
ATOM 2127 C C . SER A 1 260 ? 12.033 -0.532 -1.229 1.00 97.19 260 SER A C 1
ATOM 2129 O O . SER A 1 260 ? 12.139 0.051 -0.148 1.00 97.19 260 SER A O 1
ATOM 2131 N N . ALA A 1 261 ? 10.855 -0.987 -1.667 1.00 96.75 261 ALA A N 1
ATOM 2132 C CA . ALA A 1 261 ? 9.614 -0.877 -0.903 1.00 96.75 261 ALA A CA 1
ATOM 2133 C C . ALA A 1 261 ? 9.630 -1.737 0.366 1.00 96.75 261 ALA A C 1
ATOM 2135 O O . ALA A 1 261 ? 9.126 -1.304 1.398 1.00 96.75 261 ALA A O 1
ATOM 2136 N N . HIS A 1 262 ? 10.282 -2.897 0.350 1.00 95.56 262 HIS A N 1
ATOM 2137 C CA . HIS A 1 262 ? 10.435 -3.747 1.528 1.00 95.56 262 HIS A CA 1
ATOM 2138 C C . HIS A 1 262 ? 11.291 -3.077 2.625 1.00 95.56 262 HIS A C 1
ATOM 2140 O O . HIS A 1 262 ? 11.039 -3.244 3.825 1.00 95.56 262 HIS A O 1
ATOM 2146 N N . SER A 1 263 ? 12.293 -2.266 2.257 1.00 94.25 263 SER A N 1
ATOM 2147 C CA . SER A 1 263 ? 12.990 -1.377 3.205 1.00 94.25 263 SER A CA 1
ATOM 2148 C C . SER A 1 263 ? 12.036 -0.375 3.852 1.00 94.25 263 SER A C 1
ATOM 2150 O O . SER A 1 263 ? 12.084 -0.181 5.065 1.00 94.25 263 SER A O 1
ATOM 2152 N N . LEU A 1 264 ? 11.175 0.245 3.045 1.00 94.56 264 LEU A N 1
ATOM 2153 C CA . LEU A 1 264 ? 10.237 1.279 3.481 1.00 94.56 264 LEU A CA 1
ATOM 2154 C C . LEU A 1 264 ? 9.085 0.713 4.322 1.00 94.56 264 LEU A C 1
ATOM 2156 O O . LEU A 1 264 ? 8.669 1.340 5.293 1.00 94.56 264 LEU A O 1
ATOM 2160 N N . PHE A 1 265 ? 8.622 -0.499 4.020 1.00 93.44 265 PHE A N 1
ATOM 2161 C CA . PHE A 1 265 ? 7.590 -1.194 4.788 1.00 93.44 265 PHE A CA 1
ATOM 2162 C C . PHE A 1 265 ? 7.998 -1.388 6.255 1.00 93.44 265 PHE A C 1
ATOM 2164 O O . PHE A 1 265 ? 7.203 -1.147 7.159 1.00 93.44 265 PHE A O 1
ATOM 2171 N N . ARG A 1 266 ? 9.268 -1.730 6.511 1.00 90.56 266 ARG A N 1
ATOM 2172 C CA . ARG A 1 266 ? 9.817 -1.868 7.877 1.00 90.56 266 ARG A CA 1
ATOM 2173 C C . ARG A 1 266 ? 9.849 -0.559 8.668 1.00 90.56 266 ARG A C 1
ATOM 2175 O O . ARG A 1 266 ? 10.063 -0.592 9.876 1.00 90.56 266 ARG A O 1
ATOM 2182 N N . LEU A 1 267 ? 9.677 0.571 7.990 1.00 88.75 267 LEU A N 1
ATOM 2183 C CA . LEU A 1 267 ? 9.586 1.903 8.580 1.00 88.75 267 LEU A CA 1
ATOM 2184 C C . LEU A 1 267 ? 8.153 2.441 8.581 1.00 88.75 267 LEU A C 1
ATOM 2186 O O . LEU A 1 267 ? 7.965 3.627 8.832 1.00 88.75 267 LEU A O 1
ATOM 2190 N N . GLU A 1 268 ? 7.165 1.593 8.280 1.00 85.19 268 GLU A N 1
ATOM 2191 C CA . GLU A 1 268 ? 5.751 1.971 8.208 1.00 85.19 268 GLU A CA 1
ATOM 2192 C C . GLU A 1 268 ? 5.494 3.114 7.213 1.00 85.19 268 GLU A C 1
ATOM 2194 O O . GLU A 1 268 ? 4.580 3.923 7.386 1.00 85.19 268 GLU A O 1
ATOM 2199 N N . ASN A 1 269 ? 6.298 3.185 6.144 1.00 89.31 269 ASN A N 1
ATOM 2200 C CA . ASN A 1 269 ? 6.047 4.128 5.065 1.00 89.31 269 ASN A CA 1
ATOM 2201 C C . ASN A 1 269 ? 4.636 3.902 4.512 1.00 89.31 269 ASN A C 1
ATOM 2203 O O . ASN A 1 269 ? 4.236 2.782 4.184 1.00 89.31 269 ASN A O 1
ATOM 2207 N N . ARG A 1 270 ? 3.903 5.006 4.374 1.00 83.19 270 ARG A N 1
ATOM 2208 C CA . ARG A 1 270 ? 2.474 4.995 4.064 1.00 83.19 270 ARG A CA 1
ATOM 2209 C C . ARG A 1 270 ? 2.129 4.296 2.742 1.00 83.19 270 ARG A C 1
ATOM 2211 O O . ARG A 1 270 ? 1.063 3.711 2.643 1.00 83.19 270 ARG A O 1
ATOM 2218 N N . LEU A 1 271 ? 3.004 4.341 1.736 1.00 89.81 271 LEU A N 1
ATOM 2219 C CA . LEU A 1 271 ? 2.739 3.762 0.412 1.00 89.81 271 LEU A CA 1
ATOM 2220 C C . LEU A 1 271 ? 3.278 2.334 0.275 1.00 89.81 271 LEU A C 1
ATOM 2222 O O . LEU A 1 271 ? 2.828 1.598 -0.600 1.00 89.81 271 LEU A O 1
ATOM 2226 N N . ALA A 1 272 ? 4.195 1.918 1.154 1.00 93.12 272 ALA A N 1
ATOM 2227 C CA . ALA A 1 272 ? 4.949 0.681 0.991 1.00 93.12 272 ALA A CA 1
ATOM 2228 C C . ALA A 1 272 ? 4.065 -0.570 0.892 1.00 93.12 272 ALA A C 1
ATOM 2230 O O . ALA A 1 272 ? 4.334 -1.422 0.055 1.00 93.12 272 ALA A O 1
ATOM 2231 N N . THR A 1 273 ? 2.990 -0.687 1.678 1.00 94.44 273 THR A N 1
ATOM 2232 C CA . THR A 1 273 ? 2.092 -1.859 1.610 1.00 94.44 273 THR A CA 1
ATOM 2233 C C . THR A 1 273 ? 1.444 -2.005 0.230 1.00 94.44 273 THR A C 1
ATOM 2235 O O . THR A 1 273 ? 1.397 -3.104 -0.325 1.00 94.44 273 THR A O 1
ATOM 2238 N N . PHE A 1 274 ? 0.974 -0.896 -0.346 1.00 94.12 274 PHE A N 1
ATOM 2239 C CA . PHE A 1 274 ? 0.377 -0.891 -1.680 1.00 94.12 274 PHE A CA 1
ATOM 2240 C C . PHE A 1 274 ? 1.424 -1.097 -2.774 1.00 94.12 274 PHE A C 1
ATOM 2242 O O . PHE A 1 274 ? 1.204 -1.893 -3.686 1.00 94.12 274 PHE A O 1
ATOM 2249 N N . ASP A 1 275 ? 2.591 -0.471 -2.640 1.00 95.25 275 ASP A N 1
ATOM 2250 C CA . ASP A 1 275 ? 3.727 -0.676 -3.537 1.00 95.25 275 ASP A CA 1
ATOM 2251 C C . ASP A 1 275 ? 4.160 -2.147 -3.576 1.00 95.25 275 ASP A C 1
ATOM 2253 O O . ASP A 1 275 ? 4.330 -2.709 -4.654 1.00 95.25 275 ASP A O 1
ATOM 2257 N N . MET A 1 276 ? 4.245 -2.819 -2.426 1.00 97.00 276 MET A N 1
ATOM 2258 C CA . MET A 1 276 ? 4.560 -4.249 -2.357 1.00 97.00 276 MET A CA 1
ATOM 2259 C C . MET A 1 276 ? 3.519 -5.104 -3.091 1.00 97.00 276 MET A C 1
ATOM 2261 O O . MET A 1 276 ? 3.892 -6.041 -3.805 1.00 97.00 276 MET A O 1
ATOM 2265 N N . ALA A 1 277 ? 2.228 -4.782 -2.957 1.00 96.44 277 ALA A N 1
ATOM 2266 C CA . ALA A 1 277 ? 1.152 -5.477 -3.662 1.00 96.44 277 ALA A CA 1
ATOM 2267 C C . ALA A 1 277 ? 1.254 -5.288 -5.186 1.00 96.44 277 ALA A C 1
ATOM 2269 O O . ALA A 1 277 ? 1.242 -6.264 -5.945 1.00 96.44 277 ALA A O 1
ATOM 2270 N N . GLN A 1 278 ? 1.422 -4.039 -5.624 1.00 93.69 278 GLN A N 1
ATOM 2271 C CA . GLN A 1 278 ? 1.525 -3.663 -7.033 1.00 93.69 278 GLN A CA 1
ATOM 2272 C C . GLN A 1 278 ? 2.784 -4.236 -7.678 1.00 93.69 278 GLN A C 1
ATOM 2274 O O . GLN A 1 278 ? 2.695 -4.863 -8.731 1.00 93.69 278 GLN A O 1
ATOM 2279 N N . TYR A 1 279 ? 3.952 -4.092 -7.049 1.00 96.31 279 TYR A N 1
ATOM 2280 C CA . TYR A 1 279 ? 5.203 -4.613 -7.594 1.00 96.31 279 TYR A CA 1
ATOM 2281 C C . TYR A 1 279 ? 5.164 -6.131 -7.717 1.00 96.31 279 TYR A C 1
ATOM 2283 O O . TYR A 1 279 ? 5.500 -6.638 -8.779 1.00 96.31 279 TYR A O 1
ATOM 2291 N N . ASN A 1 280 ? 4.665 -6.869 -6.720 1.00 96.81 280 ASN A N 1
ATOM 2292 C CA . ASN A 1 280 ? 4.529 -8.323 -6.849 1.00 96.81 280 ASN A CA 1
ATOM 2293 C C . ASN A 1 280 ? 3.545 -8.724 -7.965 1.00 96.81 280 ASN A C 1
ATOM 2295 O O . ASN A 1 280 ? 3.806 -9.687 -8.688 1.00 96.81 280 ASN A O 1
ATOM 2299 N N . MET A 1 281 ? 2.464 -7.965 -8.174 1.00 94.25 281 MET A N 1
ATOM 2300 C CA . MET A 1 281 ? 1.561 -8.192 -9.308 1.00 94.25 281 MET A CA 1
ATOM 2301 C C . MET A 1 281 ? 2.267 -7.949 -10.652 1.00 94.25 281 MET A C 1
ATOM 2303 O O . MET A 1 281 ? 2.184 -8.787 -11.548 1.00 94.25 281 MET A O 1
ATOM 2307 N N . GLN A 1 282 ? 3.028 -6.861 -10.784 1.00 92.69 282 GLN A N 1
ATOM 2308 C CA . GLN A 1 282 ? 3.776 -6.565 -12.011 1.00 92.69 282 GLN A CA 1
ATOM 2309 C C . GLN A 1 282 ? 4.927 -7.550 -12.248 1.00 92.69 282 GLN A C 1
ATOM 2311 O O . GLN A 1 282 ? 5.144 -7.969 -13.380 1.00 92.69 282 GLN A O 1
ATOM 2316 N N . ILE A 1 283 ? 5.617 -8.017 -11.203 1.00 94.12 283 ILE A N 1
ATOM 2317 C CA . ILE A 1 283 ? 6.615 -9.088 -11.338 1.00 94.12 283 ILE A CA 1
ATOM 2318 C C . ILE A 1 283 ? 5.951 -10.343 -11.908 1.00 94.12 283 ILE A C 1
ATOM 2320 O O . ILE A 1 283 ? 6.510 -10.954 -12.816 1.00 94.12 283 ILE A O 1
ATOM 2324 N N . SER A 1 284 ? 4.736 -10.689 -11.463 1.00 93.25 284 SER A N 1
ATOM 2325 C CA . SER A 1 284 ? 4.012 -11.848 -12.001 1.00 93.25 284 SER A CA 1
ATOM 2326 C C . SER A 1 284 ? 3.732 -11.744 -13.508 1.00 93.25 284 SER A C 1
ATOM 2328 O O . SER A 1 284 ? 3.735 -12.771 -14.188 1.00 93.25 284 SER A O 1
ATOM 2330 N N . ARG A 1 285 ? 3.569 -10.521 -14.038 1.00 89.25 285 ARG A N 1
ATOM 2331 C CA . ARG A 1 285 ? 3.378 -10.234 -15.472 1.00 89.25 285 ARG A CA 1
ATOM 2332 C C . ARG A 1 285 ? 4.637 -10.493 -16.302 1.00 89.25 285 ARG A C 1
ATOM 2334 O O . ARG A 1 285 ? 4.531 -10.879 -17.460 1.00 89.25 285 ARG A O 1
ATOM 2341 N N . PHE A 1 286 ? 5.818 -10.271 -15.724 1.00 90.12 286 PHE A N 1
ATOM 2342 C CA . PHE A 1 286 ? 7.095 -10.314 -16.449 1.00 90.12 286 PHE A CA 1
ATOM 2343 C C . PHE A 1 286 ? 7.977 -11.527 -16.115 1.00 90.12 286 PHE A C 1
ATOM 2345 O O . PHE A 1 286 ? 8.948 -11.789 -16.825 1.00 90.12 286 PHE A O 1
ATOM 2352 N N . CYS A 1 287 ? 7.675 -12.257 -15.040 1.00 91.38 287 CYS A N 1
ATOM 2353 C CA . CYS A 1 287 ? 8.427 -13.442 -14.630 1.00 91.38 287 CYS A CA 1
ATOM 2354 C C . CYS A 1 287 ? 8.148 -14.665 -15.523 1.00 91.38 287 CYS A C 1
ATOM 2356 O O . CYS A 1 287 ? 7.224 -14.680 -16.337 1.00 91.38 287 CYS A O 1
ATOM 2358 N N . GLY A 1 288 ? 8.946 -15.721 -15.349 1.00 90.12 288 GLY A N 1
ATOM 2359 C CA . GLY A 1 288 ? 8.709 -16.995 -16.027 1.00 90.12 288 GLY A CA 1
ATOM 2360 C C . GLY A 1 288 ? 7.518 -17.767 -15.445 1.00 90.12 288 GLY A C 1
ATOM 2361 O O . GLY A 1 288 ? 7.187 -17.640 -14.266 1.00 90.12 288 GLY A O 1
ATOM 2362 N N . GLU A 1 289 ? 6.926 -18.662 -16.245 1.00 88.88 289 GLU A N 1
ATOM 2363 C CA . GLU A 1 289 ? 5.737 -19.453 -15.867 1.00 88.88 289 GLU A CA 1
ATOM 2364 C C . GLU A 1 289 ? 5.871 -20.195 -14.526 1.00 88.88 289 GLU A C 1
ATOM 2366 O O . GLU A 1 289 ? 4.889 -20.369 -13.805 1.00 88.88 289 GLU A O 1
ATOM 2371 N N . ARG A 1 290 ? 7.089 -20.628 -14.171 1.00 91.50 290 ARG A N 1
ATOM 2372 C CA . ARG A 1 290 ? 7.354 -21.378 -12.933 1.00 91.50 290 ARG A CA 1
ATOM 2373 C C . ARG A 1 290 ? 7.153 -20.546 -11.667 1.00 91.50 290 ARG A C 1
ATOM 2375 O O . ARG A 1 290 ? 6.763 -21.108 -10.652 1.00 91.50 290 ARG A O 1
ATOM 2382 N N . GLU A 1 291 ? 7.430 -19.247 -11.724 1.00 92.75 291 GLU A N 1
ATOM 2383 C CA . GLU A 1 291 ? 7.417 -18.338 -10.566 1.00 92.75 291 GLU A CA 1
ATOM 2384 C C . GLU A 1 291 ? 6.128 -17.505 -10.502 1.00 92.75 291 GLU A C 1
ATOM 2386 O O . GLU A 1 291 ? 5.794 -16.937 -9.461 1.00 92.75 291 GLU A O 1
ATOM 2391 N N . HIS A 1 292 ? 5.368 -17.470 -11.600 1.00 92.25 292 HIS A N 1
ATOM 2392 C CA . HIS A 1 292 ? 4.155 -16.672 -11.768 1.00 92.25 292 HIS A CA 1
ATOM 2393 C C . HIS A 1 292 ? 3.172 -16.789 -10.594 1.00 92.25 292 HIS A C 1
ATOM 2395 O O . HIS A 1 292 ? 2.775 -15.784 -10.000 1.00 92.25 292 HIS A O 1
ATOM 2401 N N . LEU A 1 293 ? 2.821 -18.015 -10.191 1.00 94.94 293 LEU A N 1
ATOM 2402 C CA . LEU A 1 293 ? 1.872 -18.234 -9.092 1.00 94.94 293 LEU A CA 1
ATOM 2403 C C . LEU A 1 293 ? 2.427 -17.835 -7.717 1.00 94.94 293 LEU A C 1
ATOM 2405 O O . LEU A 1 293 ? 1.643 -17.520 -6.819 1.00 94.94 293 LEU A O 1
ATOM 2409 N N . ASP A 1 294 ? 3.747 -17.833 -7.533 1.00 96.69 294 ASP A N 1
ATOM 2410 C CA . ASP A 1 294 ? 4.361 -17.424 -6.270 1.00 96.69 294 ASP A CA 1
ATOM 2411 C C . ASP A 1 294 ? 4.271 -15.909 -6.086 1.00 96.69 294 ASP A C 1
ATOM 2413 O O . ASP A 1 294 ? 3.899 -15.444 -5.005 1.00 96.69 294 ASP A O 1
ATOM 2417 N N . TYR A 1 295 ? 4.505 -15.138 -7.150 1.00 96.81 295 TYR A N 1
ATOM 2418 C CA . TYR A 1 295 ? 4.323 -13.685 -7.130 1.00 96.81 295 TYR A CA 1
ATOM 2419 C C . TYR A 1 295 ? 2.852 -13.278 -7.012 1.00 96.81 295 TYR A C 1
ATOM 2421 O O . TYR A 1 295 ? 2.539 -12.378 -6.231 1.00 96.81 295 TYR A O 1
ATOM 2429 N N . ILE A 1 296 ? 1.927 -14.000 -7.659 1.00 96.19 296 ILE A N 1
ATOM 2430 C CA . ILE A 1 296 ? 0.485 -13.796 -7.433 1.00 96.19 296 ILE A CA 1
ATOM 2431 C C . ILE A 1 296 ? 0.121 -14.058 -5.968 1.00 96.19 296 ILE A C 1
ATOM 2433 O O . ILE A 1 296 ? -0.648 -13.299 -5.379 1.00 96.19 296 ILE A O 1
ATOM 2437 N N . ARG A 1 297 ? 0.683 -15.099 -5.341 1.00 97.75 297 ARG A N 1
ATOM 2438 C CA . ARG A 1 297 ? 0.435 -15.390 -3.921 1.00 97.75 297 ARG A CA 1
ATOM 2439 C C . ARG A 1 297 ? 0.949 -14.275 -3.010 1.00 97.75 297 ARG A C 1
ATOM 2441 O O . ARG A 1 297 ? 0.245 -13.908 -2.072 1.00 97.75 297 ARG A O 1
ATOM 2448 N N . LYS A 1 298 ? 2.132 -13.718 -3.290 1.00 97.94 298 LYS A N 1
ATOM 2449 C CA . LYS A 1 298 ? 2.666 -12.558 -2.557 1.00 97.94 298 LYS A CA 1
ATOM 2450 C C . LYS A 1 298 ? 1.779 -11.326 -2.734 1.00 97.94 298 LYS A C 1
ATOM 2452 O O . LYS A 1 298 ? 1.412 -10.705 -1.742 1.00 97.94 298 LYS A O 1
ATOM 2457 N N . ALA A 1 299 ? 1.380 -11.014 -3.967 1.00 97.44 299 ALA A N 1
ATOM 2458 C CA . ALA A 1 299 ? 0.476 -9.902 -4.246 1.00 97.44 299 ALA A CA 1
ATOM 2459 C C . ALA A 1 299 ? -0.863 -10.068 -3.508 1.00 97.44 299 ALA A C 1
ATOM 2461 O O . ALA A 1 299 ? -1.310 -9.139 -2.843 1.00 97.44 299 ALA A O 1
ATOM 2462 N N . TYR A 1 300 ? -1.454 -11.270 -3.537 1.00 97.81 300 TYR A N 1
ATOM 2463 C CA . TYR A 1 300 ? -2.668 -11.597 -2.781 1.00 97.81 300 TYR A CA 1
ATOM 2464 C C . TYR A 1 300 ? -2.510 -11.305 -1.284 1.00 97.81 300 TYR A C 1
ATOM 2466 O O . TYR A 1 300 ? -3.402 -10.713 -0.686 1.00 97.81 300 TYR A O 1
ATOM 2474 N N . MET A 1 301 ? -1.390 -11.709 -0.672 1.00 97.94 301 MET A N 1
ATOM 2475 C CA . MET A 1 301 ? -1.142 -11.457 0.752 1.00 97.94 301 MET A CA 1
ATOM 2476 C C . MET A 1 301 ? -1.127 -9.959 1.072 1.00 97.94 301 MET A C 1
ATOM 2478 O O . MET A 1 301 ? -1.768 -9.543 2.034 1.00 97.94 301 MET A O 1
ATOM 2482 N N . TRP A 1 302 ? -0.444 -9.155 0.255 1.00 97.94 302 TRP A N 1
ATOM 2483 C CA . TRP A 1 302 ? -0.377 -7.708 0.459 1.00 97.94 302 TRP A CA 1
ATOM 2484 C C . TRP A 1 302 ? -1.723 -7.020 0.222 1.00 97.94 302 TRP A C 1
ATOM 2486 O O . TRP A 1 302 ? -2.139 -6.210 1.046 1.00 97.94 302 TRP A O 1
ATOM 2496 N N . TYR A 1 303 ? -2.459 -7.387 -0.830 1.00 97.88 303 TYR A N 1
ATOM 2497 C CA . TYR A 1 303 ? -3.810 -6.862 -1.046 1.00 97.88 303 TYR A CA 1
ATOM 2498 C C . TYR A 1 303 ? -4.785 -7.275 0.060 1.00 97.88 303 TYR A C 1
ATOM 2500 O O . TYR A 1 303 ? -5.630 -6.477 0.454 1.00 97.88 303 TYR A O 1
ATOM 2508 N N . ALA A 1 304 ? -4.657 -8.482 0.613 1.00 97.06 304 ALA A N 1
ATOM 2509 C CA . ALA A 1 304 ? -5.477 -8.910 1.744 1.00 97.06 304 ALA A CA 1
ATOM 2510 C C . ALA A 1 304 ? -5.189 -8.073 3.003 1.00 97.06 304 ALA A C 1
ATOM 2512 O O . ALA A 1 304 ? -6.114 -7.765 3.753 1.00 97.06 304 ALA A O 1
ATOM 2513 N N . GLU A 1 305 ? -3.936 -7.656 3.217 1.00 94.31 305 GLU A N 1
ATOM 2514 C CA . GLU A 1 305 ? -3.584 -6.738 4.308 1.00 94.31 305 GLU A CA 1
ATOM 2515 C C . GLU A 1 305 ? -4.189 -5.342 4.093 1.00 94.31 305 GLU A C 1
ATOM 2517 O O . GLU A 1 305 ? -4.696 -4.736 5.038 1.00 94.31 305 GLU A O 1
ATOM 2522 N N . ILE A 1 306 ? -4.211 -4.847 2.852 1.00 94.38 306 ILE A N 1
ATOM 2523 C CA . ILE A 1 306 ? -4.869 -3.576 2.511 1.00 94.38 306 ILE A CA 1
ATOM 2524 C C . ILE A 1 306 ? -6.376 -3.677 2.734 1.00 94.38 306 ILE A C 1
ATOM 2526 O O . ILE A 1 306 ? -6.946 -2.807 3.380 1.00 94.38 306 ILE A O 1
ATOM 2530 N N . HIS A 1 307 ? -7.015 -4.752 2.268 1.00 95.25 307 HIS A N 1
ATOM 2531 C CA . HIS A 1 307 ? -8.449 -5.001 2.456 1.00 95.25 307 HIS A CA 1
ATOM 2532 C C . HIS A 1 307 ? -8.837 -5.047 3.936 1.00 95.25 307 HIS A C 1
ATOM 2534 O O . HIS A 1 307 ? -9.773 -4.363 4.355 1.00 95.25 307 HIS A O 1
ATOM 2540 N N . LYS A 1 308 ? -8.059 -5.764 4.754 1.00 89.75 308 LYS A N 1
ATOM 2541 C CA . LYS A 1 308 ? -8.251 -5.829 6.208 1.00 89.75 308 LYS A CA 1
ATOM 2542 C C . LYS A 1 308 ? -8.203 -4.446 6.866 1.00 89.75 308 LYS A C 1
ATOM 2544 O O . LYS A 1 308 ? -8.936 -4.205 7.819 1.00 89.75 308 LYS A O 1
ATOM 2549 N N . ASN A 1 309 ? -7.364 -3.548 6.352 1.00 85.75 309 ASN A N 1
ATOM 2550 C CA . ASN A 1 309 ? -7.163 -2.197 6.878 1.00 85.75 309 ASN A CA 1
ATOM 2551 C C . ASN A 1 309 ? -7.680 -1.115 5.908 1.00 85.75 309 ASN A C 1
ATOM 2553 O O . ASN A 1 309 ? -7.128 -0.015 5.858 1.00 85.75 309 ASN A O 1
ATOM 2557 N N . GLN A 1 310 ? -8.717 -1.412 5.116 1.00 86.50 310 GLN A N 1
ATOM 2558 C CA . GLN A 1 310 ? -9.154 -0.566 3.994 1.00 86.50 310 GLN A CA 1
ATOM 2559 C C . GLN A 1 310 ? -9.552 0.859 4.405 1.00 86.50 310 GLN A C 1
ATOM 2561 O O . GLN A 1 310 ? -9.418 1.783 3.610 1.00 86.50 310 GLN A O 1
ATOM 2566 N N . SER A 1 311 ? -9.962 1.062 5.663 1.00 79.62 311 SER A N 1
ATOM 2567 C CA . SER A 1 311 ? -10.252 2.376 6.255 1.00 79.62 311 SER A CA 1
ATOM 2568 C C . SER A 1 311 ? -9.053 3.335 6.234 1.00 79.62 311 SER A C 1
ATOM 2570 O O . SER A 1 311 ? -9.236 4.551 6.291 1.00 79.62 311 SER A O 1
ATOM 2572 N N . ARG A 1 312 ? -7.826 2.806 6.136 1.00 79.81 312 ARG A N 1
ATOM 2573 C CA . ARG A 1 312 ? -6.590 3.591 6.067 1.00 79.81 312 ARG A CA 1
ATOM 2574 C C . ARG A 1 312 ? -6.234 4.049 4.672 1.00 79.81 312 ARG A C 1
ATOM 2576 O O . ARG A 1 312 ? -5.325 4.855 4.564 1.00 79.81 312 ARG A O 1
ATOM 2583 N N . PHE A 1 313 ? -6.828 3.508 3.620 1.00 85.62 313 PHE A N 1
ATOM 2584 C CA . PHE A 1 313 ? -6.335 3.724 2.265 1.00 85.62 313 PHE A CA 1
ATOM 2585 C C . PHE A 1 313 ? -7.268 4.629 1.476 1.00 85.62 313 PHE A C 1
ATOM 2587 O O . PHE A 1 313 ? -8.477 4.670 1.708 1.00 85.62 313 PHE A O 1
ATOM 2594 N N . ALA A 1 314 ? -6.695 5.363 0.526 1.00 85.62 314 ALA A N 1
ATOM 2595 C CA . ALA A 1 314 ? -7.472 6.160 -0.400 1.00 85.62 314 ALA A CA 1
ATOM 2596 C C . ALA A 1 314 ? -8.491 5.285 -1.162 1.00 85.62 314 ALA A C 1
ATOM 2598 O O . ALA A 1 314 ? -8.204 4.124 -1.476 1.00 85.62 314 ALA A O 1
ATOM 2599 N N . PRO A 1 315 ? -9.673 5.828 -1.508 1.00 87.38 315 PRO A N 1
ATOM 2600 C CA . PRO A 1 315 ? -10.729 5.054 -2.152 1.00 87.38 315 PRO A CA 1
ATOM 2601 C C . PRO A 1 315 ? -10.299 4.339 -3.435 1.00 87.38 315 PRO A C 1
ATOM 2603 O O . PRO A 1 315 ? -10.723 3.209 -3.662 1.00 87.38 315 PRO A O 1
ATOM 2606 N N . LEU A 1 316 ? -9.435 4.952 -4.251 1.00 87.38 316 LEU A N 1
ATOM 2607 C CA . LEU A 1 316 ? -8.919 4.314 -5.462 1.00 87.38 316 LEU A CA 1
ATOM 2608 C C . LEU A 1 316 ? -8.067 3.084 -5.128 1.00 87.38 316 LEU A C 1
ATOM 2610 O O . LEU A 1 316 ? -8.295 2.021 -5.697 1.00 87.38 316 LEU A O 1
ATOM 2614 N N . THR A 1 317 ? -7.163 3.185 -4.149 1.00 91.56 317 THR A N 1
ATOM 2615 C CA . THR A 1 317 ? -6.386 2.040 -3.646 1.00 91.56 317 THR A CA 1
ATOM 2616 C C . THR A 1 317 ? -7.297 0.899 -3.168 1.00 91.56 317 THR A C 1
ATOM 2618 O O . THR A 1 317 ? -7.027 -0.272 -3.450 1.00 91.56 317 THR A O 1
ATOM 2621 N N . VAL A 1 318 ? -8.405 1.213 -2.487 1.00 92.50 318 VAL A N 1
ATOM 2622 C CA . VAL A 1 318 ? -9.390 0.209 -2.044 1.00 92.50 318 VAL A CA 1
ATOM 2623 C C . VAL A 1 318 ? -10.102 -0.445 -3.237 1.00 92.50 318 VAL A C 1
ATOM 2625 O O . VAL A 1 318 ? -10.207 -1.670 -3.286 1.00 92.50 318 VAL A O 1
ATOM 2628 N N . ILE A 1 319 ? -10.534 0.344 -4.227 1.00 93.50 319 ILE A N 1
ATOM 2629 C CA . ILE A 1 319 ? -11.152 -0.151 -5.471 1.00 93.50 319 ILE A CA 1
ATOM 2630 C C . ILE A 1 319 ? -10.201 -1.108 -6.206 1.00 93.50 319 ILE A C 1
ATOM 2632 O O . ILE A 1 319 ? -10.601 -2.215 -6.573 1.00 93.50 319 ILE A O 1
ATOM 2636 N N . GLU A 1 320 ? -8.936 -0.717 -6.382 1.00 93.69 320 GLU A N 1
ATOM 2637 C CA . GLU A 1 320 ? -7.919 -1.565 -7.015 1.00 93.69 320 GLU A CA 1
ATOM 2638 C C . GLU A 1 320 ? -7.683 -2.853 -6.221 1.00 93.69 320 GLU A C 1
ATOM 2640 O O . GLU A 1 320 ? -7.577 -3.935 -6.797 1.00 93.69 320 GLU A O 1
ATOM 2645 N N . THR A 1 321 ? -7.656 -2.756 -4.891 1.00 96.25 321 THR A N 1
ATOM 2646 C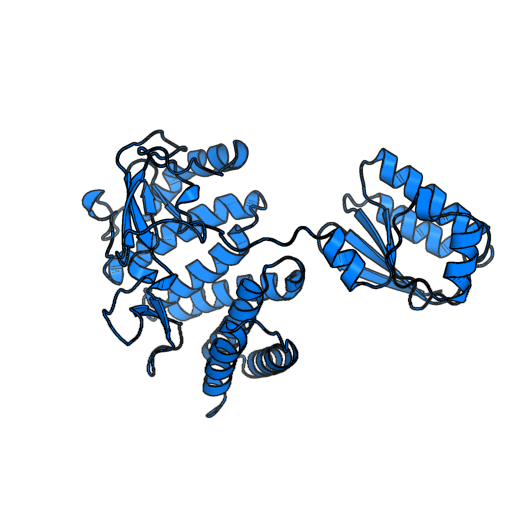 CA . THR A 1 321 ? -7.455 -3.904 -3.999 1.00 96.25 321 THR A CA 1
ATOM 2647 C C . THR A 1 321 ? -8.531 -4.967 -4.190 1.00 96.25 321 THR A C 1
ATOM 2649 O O . THR A 1 321 ? -8.195 -6.142 -4.350 1.00 96.25 321 THR A O 1
ATOM 2652 N N . TYR A 1 322 ? -9.812 -4.584 -4.237 1.00 97.00 322 TYR A N 1
ATOM 2653 C CA . TYR A 1 322 ? -10.895 -5.540 -4.494 1.00 97.00 322 TYR A CA 1
ATOM 2654 C C . TYR A 1 322 ? -10.734 -6.238 -5.844 1.00 97.00 322 TYR A C 1
ATOM 2656 O O . TYR A 1 322 ? -10.849 -7.464 -5.924 1.00 97.00 322 TYR A O 1
ATOM 2664 N N . TYR A 1 323 ? -10.416 -5.477 -6.893 1.00 95.69 323 TYR A N 1
ATOM 2665 C CA . TYR A 1 323 ? -10.166 -6.039 -8.215 1.00 95.69 323 TYR A CA 1
ATOM 2666 C C . TYR A 1 323 ? -9.025 -7.064 -8.197 1.00 95.69 323 TYR A C 1
ATOM 2668 O O . TYR A 1 323 ? -9.190 -8.200 -8.651 1.00 95.69 323 TYR A O 1
ATOM 2676 N N . TYR A 1 324 ? -7.871 -6.699 -7.636 1.00 95.88 324 TYR A N 1
ATOM 2677 C CA . TYR A 1 324 ? -6.711 -7.584 -7.620 1.00 95.88 324 TYR A CA 1
ATOM 2678 C C . TYR A 1 324 ? -6.896 -8.799 -6.710 1.00 95.88 324 TYR A C 1
ATOM 2680 O O . TYR A 1 324 ? -6.358 -9.863 -7.017 1.00 95.88 324 TYR A O 1
ATOM 2688 N N . LEU A 1 325 ? -7.692 -8.699 -5.642 1.00 97.50 325 LEU A N 1
ATOM 2689 C CA . LEU A 1 325 ? -8.095 -9.860 -4.846 1.00 97.50 325 LEU A CA 1
ATOM 2690 C C . LEU A 1 325 ? -8.994 -10.808 -5.638 1.00 97.50 325 LEU A C 1
ATOM 2692 O O . LEU A 1 325 ? -8.787 -12.022 -5.574 1.00 97.50 325 LEU A O 1
ATOM 2696 N N . CYS A 1 326 ? -9.932 -10.282 -6.429 1.00 95.88 326 CYS A N 1
ATOM 2697 C CA . CYS A 1 326 ? -10.744 -11.082 -7.346 1.00 95.88 326 CYS A CA 1
ATOM 2698 C C . CYS A 1 326 ? -9.859 -11.803 -8.377 1.00 95.88 326 CYS A C 1
ATOM 2700 O O . CYS A 1 326 ? -9.969 -13.021 -8.535 1.00 95.88 326 CYS A O 1
ATOM 2702 N N . LEU A 1 327 ? -8.937 -11.082 -9.023 1.00 93.81 327 LEU A N 1
ATOM 2703 C CA . LEU A 1 327 ? -7.996 -11.637 -10.001 1.00 93.81 327 LEU A CA 1
ATOM 2704 C C . LEU A 1 327 ? -7.090 -12.711 -9.388 1.00 93.81 327 LEU A C 1
ATOM 2706 O O . LEU A 1 327 ? -7.013 -13.835 -9.888 1.00 93.81 327 LEU A O 1
ATOM 2710 N N . ALA A 1 328 ? -6.405 -12.385 -8.294 1.00 94.94 328 ALA A N 1
ATOM 2711 C CA . ALA A 1 328 ? -5.462 -13.295 -7.663 1.00 94.94 328 ALA A CA 1
ATOM 2712 C C . ALA A 1 328 ? -6.168 -14.543 -7.116 1.00 94.94 328 ALA A C 1
ATOM 2714 O O . ALA A 1 328 ? -5.636 -15.645 -7.243 1.00 94.94 328 ALA A O 1
ATOM 2715 N N . SER A 1 329 ? -7.385 -14.409 -6.577 1.00 96.38 329 SER A N 1
ATOM 2716 C CA . SER A 1 329 ? -8.189 -15.558 -6.136 1.00 96.38 329 SER A CA 1
ATOM 2717 C C . SER A 1 329 ? -8.512 -16.501 -7.292 1.00 96.38 329 SER A C 1
ATOM 2719 O O . SER A 1 329 ? -8.344 -17.714 -7.149 1.00 96.38 329 SER A O 1
ATOM 2721 N N . GLN A 1 330 ? -8.895 -15.960 -8.452 1.00 92.69 330 GLN A N 1
ATOM 2722 C CA . GLN A 1 330 ? -9.177 -16.743 -9.657 1.00 92.69 330 GLN A CA 1
ATOM 2723 C C . GLN A 1 330 ? -7.928 -17.507 -10.125 1.00 92.69 330 GLN A C 1
ATOM 2725 O O . GLN A 1 330 ? -7.961 -18.734 -10.262 1.00 92.69 330 GLN A O 1
ATOM 2730 N N . LYS A 1 331 ? -6.783 -16.821 -10.236 1.00 92.06 331 LYS A N 1
ATOM 2731 C CA . LYS A 1 331 ? -5.500 -17.427 -10.641 1.00 92.06 331 LYS A CA 1
ATOM 2732 C C . LYS A 1 331 ? -4.980 -18.469 -9.644 1.00 92.06 331 LYS A C 1
ATOM 2734 O O . LYS A 1 331 ? -4.418 -19.486 -10.047 1.00 92.06 331 LYS A O 1
ATOM 2739 N N . LEU A 1 332 ? -5.206 -18.261 -8.346 1.00 94.88 332 LEU A N 1
ATOM 2740 C CA . LEU A 1 332 ? -4.835 -19.196 -7.275 1.00 94.88 332 LEU A CA 1
ATOM 2741 C C . LEU A 1 332 ? -5.866 -20.316 -7.052 1.00 94.88 332 LEU A C 1
ATOM 2743 O O . LEU A 1 332 ? -5.689 -21.115 -6.129 1.00 94.88 332 LEU A O 1
ATOM 2747 N N . LYS A 1 333 ? -6.927 -20.394 -7.868 1.00 94.81 333 LYS A N 1
ATOM 2748 C CA . LYS A 1 333 ? -8.026 -21.371 -7.744 1.00 94.81 333 LYS A CA 1
ATOM 2749 C C . LYS A 1 333 ? -8.752 -21.308 -6.390 1.00 94.81 333 LYS A C 1
ATOM 2751 O O . LYS A 1 333 ? -9.231 -22.318 -5.878 1.00 94.81 333 LYS A O 1
ATOM 2756 N N . ARG A 1 334 ? -8.856 -20.110 -5.811 1.00 95.19 334 ARG A N 1
ATOM 2757 C CA . ARG A 1 334 ? -9.596 -19.794 -4.578 1.00 95.19 334 ARG A CA 1
ATOM 2758 C C . ARG A 1 334 ? -10.948 -19.160 -4.901 1.00 95.19 334 ARG A C 1
ATOM 2760 O O . ARG A 1 334 ? -11.250 -18.063 -4.448 1.00 95.19 334 ARG A O 1
ATOM 2767 N N . VAL A 1 335 ? -11.762 -19.854 -5.696 1.00 92.81 335 VAL A N 1
ATOM 2768 C CA . VAL A 1 335 ? -13.005 -19.304 -6.275 1.00 92.81 335 VAL A CA 1
ATOM 2769 C C . VAL A 1 335 ? -13.928 -18.699 -5.211 1.00 92.81 335 VAL A C 1
ATOM 2771 O O . VAL A 1 335 ? -14.367 -17.570 -5.370 1.00 92.81 335 VAL A O 1
ATOM 2774 N N . LYS A 1 336 ? -14.116 -19.382 -4.073 1.00 95.56 336 LYS A N 1
ATOM 2775 C CA . LYS A 1 336 ? -14.963 -18.894 -2.968 1.00 95.56 336 LYS A CA 1
ATOM 2776 C C . LYS A 1 336 ? -14.487 -17.573 -2.356 1.00 95.56 336 LYS A C 1
ATOM 2778 O O . LYS A 1 336 ? -15.311 -16.739 -1.998 1.00 95.56 336 LYS A O 1
ATOM 2783 N N . ASP A 1 337 ? -13.172 -17.395 -2.210 1.00 95.81 337 ASP A N 1
ATOM 2784 C CA . ASP A 1 337 ? -12.614 -16.134 -1.707 1.00 95.81 337 ASP A CA 1
ATOM 2785 C C . ASP A 1 337 ? -12.868 -15.022 -2.732 1.00 95.81 337 ASP A C 1
ATOM 2787 O O . ASP A 1 337 ? -13.300 -13.930 -2.375 1.00 95.81 337 ASP A O 1
ATOM 2791 N N . GLY A 1 338 ? -12.675 -15.342 -4.012 1.00 96.56 338 GLY A N 1
ATOM 2792 C CA . GLY A 1 338 ? -12.954 -14.462 -5.139 1.00 96.56 338 GLY A CA 1
ATOM 2793 C C . GLY A 1 338 ? -14.403 -13.984 -5.221 1.00 96.56 338 GLY A C 1
ATOM 2794 O O . GLY A 1 338 ? -14.648 -12.784 -5.291 1.00 96.56 338 GLY A O 1
ATOM 2795 N N . GLU A 1 339 ? -15.367 -14.904 -5.142 1.00 96.94 339 GLU A N 1
ATOM 2796 C CA . GLU A 1 339 ? -16.806 -14.597 -5.126 1.00 96.94 339 GLU A CA 1
ATOM 2797 C C . GLU A 1 339 ? -17.198 -13.726 -3.926 1.00 96.94 339 GLU A C 1
ATOM 2799 O O . GLU A 1 339 ? -18.022 -12.812 -4.053 1.00 96.94 339 GLU A O 1
ATOM 2804 N N . ARG A 1 340 ? -16.586 -13.978 -2.758 1.00 97.75 340 ARG A N 1
ATOM 2805 C CA . ARG A 1 340 ? -16.776 -13.141 -1.570 1.00 97.75 340 ARG A CA 1
ATOM 2806 C C . ARG A 1 340 ? -16.289 -11.718 -1.832 1.00 97.75 340 ARG A C 1
ATOM 2808 O O . ARG A 1 340 ? -17.058 -10.783 -1.637 1.00 97.75 340 ARG A O 1
ATOM 2815 N N . PHE A 1 341 ? -15.056 -11.553 -2.314 1.00 98.06 341 PHE A N 1
ATOM 2816 C CA . PHE A 1 341 ? -14.511 -10.228 -2.621 1.00 98.06 341 PHE A CA 1
ATOM 2817 C C . PHE A 1 341 ? -15.304 -9.510 -3.712 1.00 98.06 341 PHE A C 1
ATOM 2819 O O . PHE A 1 341 ? -15.502 -8.307 -3.603 1.00 98.06 341 PHE A O 1
ATOM 2826 N N . LEU A 1 342 ? -15.812 -10.220 -4.723 1.00 97.12 342 LEU A N 1
ATOM 2827 C CA . LEU A 1 342 ? -16.670 -9.630 -5.751 1.00 97.12 342 LEU A CA 1
ATOM 2828 C C . LEU A 1 342 ? -17.995 -9.122 -5.165 1.00 97.12 342 LEU A C 1
ATOM 2830 O O . LEU A 1 342 ? -18.481 -8.064 -5.560 1.00 97.12 342 LEU A O 1
ATOM 2834 N N . THR A 1 343 ? -18.576 -9.862 -4.220 1.00 97.19 343 THR A N 1
ATOM 2835 C CA . THR A 1 343 ? -19.793 -9.440 -3.511 1.00 97.19 343 THR A CA 1
ATOM 2836 C C . THR A 1 343 ? -19.529 -8.179 -2.693 1.00 97.19 343 THR A C 1
ATOM 2838 O O . THR A 1 343 ? -20.210 -7.177 -2.887 1.00 97.19 343 THR A O 1
ATOM 2841 N N . GLU A 1 344 ? -18.474 -8.181 -1.877 1.00 96.06 344 GLU A N 1
ATOM 2842 C CA . GLU A 1 344 ? -18.058 -7.002 -1.105 1.00 96.06 344 GLU A CA 1
ATOM 2843 C C . GLU A 1 344 ? -17.730 -5.804 -2.015 1.00 96.06 344 GLU A C 1
ATOM 2845 O O . GLU A 1 344 ? -18.066 -4.663 -1.698 1.00 96.06 344 GLU A O 1
ATOM 2850 N N . PHE A 1 345 ? -17.134 -6.052 -3.186 1.00 96.19 345 PHE A N 1
ATOM 2851 C CA . PHE A 1 345 ? -16.824 -5.001 -4.148 1.00 96.19 345 PHE A CA 1
ATOM 2852 C C . PHE A 1 345 ? -18.096 -4.343 -4.697 1.00 96.19 345 PHE A C 1
ATOM 2854 O O . PHE A 1 345 ? -18.148 -3.120 -4.791 1.00 96.19 345 PHE A O 1
ATOM 2861 N N . ARG A 1 346 ? -19.146 -5.120 -5.003 1.00 95.19 346 ARG A N 1
ATOM 2862 C CA . ARG A 1 346 ? -20.459 -4.583 -5.417 1.00 95.19 346 ARG A CA 1
ATOM 2863 C C . ARG A 1 346 ? -21.099 -3.721 -4.328 1.00 95.19 346 ARG A C 1
ATOM 2865 O O . ARG A 1 346 ? -21.725 -2.704 -4.644 1.00 95.19 346 ARG A O 1
ATOM 2872 N N . ASP A 1 347 ? -20.912 -4.114 -3.073 1.00 92.75 347 ASP A N 1
ATOM 2873 C CA . ASP A 1 347 ? -21.478 -3.435 -1.909 1.00 92.75 347 ASP A CA 1
ATOM 2874 C C . ASP A 1 347 ? -20.763 -2.111 -1.583 1.00 92.75 347 ASP A C 1
ATOM 2876 O O . ASP A 1 347 ? -21.362 -1.241 -0.950 1.00 92.75 347 ASP A O 1
ATOM 2880 N N . LEU A 1 348 ? -19.532 -1.896 -2.076 1.00 87.75 348 LEU A N 1
ATOM 2881 C CA . LEU A 1 348 ? -18.782 -0.645 -1.886 1.00 87.75 348 LEU A CA 1
ATOM 2882 C C . LEU A 1 348 ? -19.542 0.589 -2.410 1.00 87.75 348 LEU A C 1
ATOM 2884 O O . LEU A 1 348 ? -19.412 1.672 -1.844 1.00 87.75 348 LEU A O 1
ATOM 2888 N N . ASN A 1 349 ? -20.309 0.426 -3.499 1.00 79.75 349 ASN A N 1
ATOM 2889 C CA . ASN A 1 349 ? -21.243 1.406 -4.077 1.00 79.75 349 ASN A CA 1
ATOM 2890 C C . ASN A 1 349 ? -20.784 2.880 -4.000 1.00 79.75 349 ASN A C 1
ATOM 2892 O O . ASN A 1 349 ? -21.449 3.742 -3.421 1.00 79.75 349 ASN A O 1
ATOM 2896 N N . THR A 1 350 ? -19.631 3.170 -4.600 1.00 81.25 350 THR A N 1
ATOM 2897 C CA . THR A 1 350 ? -18.947 4.461 -4.459 1.00 81.25 350 THR A CA 1
ATOM 2898 C C . THR A 1 350 ? -19.061 5.335 -5.721 1.00 81.25 350 THR A C 1
ATOM 2900 O O . THR A 1 350 ? -19.158 4.792 -6.827 1.00 81.25 350 THR A O 1
ATOM 2903 N N . PRO A 1 351 ? -19.071 6.684 -5.613 1.00 79.38 351 PRO A N 1
ATOM 2904 C CA . PRO A 1 351 ? -19.231 7.571 -6.770 1.00 79.38 351 PRO A CA 1
ATOM 2905 C C . PRO A 1 351 ? -17.967 7.736 -7.633 1.00 79.38 351 PRO A C 1
ATOM 2907 O O . PRO A 1 351 ? -18.031 8.436 -8.644 1.00 79.38 351 PRO A O 1
ATOM 2910 N N . PHE A 1 352 ? -16.826 7.138 -7.262 1.00 79.81 352 PHE A N 1
ATOM 2911 C CA . PHE A 1 352 ? -15.588 7.252 -8.044 1.00 79.81 352 PHE A CA 1
ATOM 2912 C C . PHE A 1 352 ? -15.756 6.641 -9.446 1.00 79.81 352 PHE A C 1
ATOM 2914 O O . PHE A 1 352 ? -16.194 5.495 -9.550 1.00 79.81 352 PHE A O 1
ATOM 2921 N N . PRO A 1 353 ? -15.405 7.351 -10.533 1.00 78.88 353 PRO A N 1
ATOM 2922 C CA . PRO A 1 353 ? -15.549 6.837 -11.898 1.00 78.88 353 PRO A CA 1
ATOM 2923 C C . PRO A 1 353 ? -14.856 5.486 -12.133 1.00 78.88 353 PRO A C 1
ATOM 2925 O O . PRO A 1 353 ? -15.400 4.613 -12.812 1.00 78.88 353 PRO A O 1
ATOM 2928 N N . GLU A 1 354 ? -13.685 5.292 -11.528 1.00 84.88 354 GLU A N 1
ATOM 2929 C CA . GLU A 1 354 ? -12.868 4.083 -11.628 1.00 84.88 354 GLU A CA 1
ATOM 2930 C C . GLU A 1 354 ? -13.580 2.853 -11.048 1.00 84.88 354 GLU A C 1
ATOM 2932 O O . GLU A 1 354 ? -13.368 1.741 -11.529 1.00 84.88 354 GLU A O 1
ATOM 2937 N N . TYR A 1 355 ? -14.490 3.037 -10.084 1.00 89.62 355 TYR A N 1
ATOM 2938 C CA . TYR A 1 355 ? -15.244 1.949 -9.458 1.00 89.62 355 TYR A CA 1
ATOM 2939 C C . TYR A 1 355 ? -15.974 1.084 -10.484 1.00 89.62 355 TYR A C 1
ATOM 2941 O O . TYR A 1 355 ? -15.835 -0.136 -10.483 1.00 89.62 355 TYR A O 1
ATOM 2949 N N . ARG A 1 356 ? -16.735 1.708 -11.392 1.00 90.00 356 ARG A N 1
ATOM 2950 C CA . ARG A 1 356 ? -17.515 0.972 -12.400 1.00 90.00 356 ARG A CA 1
ATOM 2951 C C . ARG A 1 356 ? -16.620 0.238 -13.381 1.00 90.00 356 ARG A C 1
ATOM 2953 O O . ARG A 1 356 ? -16.957 -0.869 -13.796 1.00 90.00 356 ARG A O 1
ATOM 2960 N N . LEU A 1 357 ? -15.497 0.852 -13.732 1.00 88.56 357 LEU A N 1
ATOM 2961 C CA . LEU A 1 357 ? -14.530 0.282 -14.652 1.00 88.56 357 LEU A CA 1
ATOM 2962 C C . LEU A 1 357 ? -13.900 -0.992 -14.063 1.00 88.56 357 LEU A C 1
ATOM 2964 O O . LEU A 1 357 ? -13.987 -2.053 -14.680 1.00 88.56 357 LEU A O 1
ATOM 2968 N N . TYR A 1 358 ? -13.360 -0.911 -12.844 1.00 92.50 358 TYR A N 1
ATOM 2969 C CA . TYR A 1 358 ? -12.773 -2.062 -12.153 1.00 92.50 358 TYR A CA 1
ATOM 2970 C C . TYR A 1 358 ? -13.809 -3.130 -11.789 1.00 92.50 358 TYR A C 1
ATOM 2972 O O . TYR A 1 358 ? -13.533 -4.318 -11.948 1.00 92.50 358 TYR A O 1
ATOM 2980 N N . LEU A 1 359 ? -15.012 -2.743 -11.349 1.00 93.25 359 LEU A N 1
ATOM 2981 C CA . LEU A 1 359 ? -16.073 -3.702 -11.033 1.00 93.25 359 LEU A CA 1
ATOM 2982 C C . LEU A 1 359 ? -16.493 -4.491 -12.276 1.00 93.25 359 LEU A C 1
ATOM 2984 O O . LEU A 1 359 ? -16.573 -5.711 -12.217 1.00 93.25 359 LEU A O 1
ATOM 2988 N N . THR A 1 360 ? -16.689 -3.822 -13.415 1.00 91.50 360 THR A N 1
ATOM 2989 C CA . THR A 1 360 ? -17.047 -4.502 -14.672 1.00 91.50 360 THR A CA 1
ATOM 2990 C C . THR A 1 360 ? -15.968 -5.505 -15.081 1.00 91.50 360 THR A C 1
ATOM 2992 O O . THR A 1 360 ? -16.281 -6.609 -15.524 1.00 91.50 360 THR A O 1
ATOM 2995 N N . ALA A 1 361 ? -14.691 -5.147 -14.921 1.00 90.44 361 ALA A N 1
ATOM 2996 C CA . ALA A 1 361 ? -13.584 -6.061 -15.181 1.00 90.44 361 ALA A CA 1
ATOM 2997 C C . ALA A 1 361 ? -13.577 -7.249 -14.198 1.00 90.44 361 ALA A C 1
ATOM 2999 O O . ALA A 1 361 ? -13.389 -8.390 -14.617 1.00 90.44 361 ALA A O 1
ATOM 3000 N N . ALA A 1 362 ? -13.853 -7.005 -12.912 1.00 92.56 362 ALA A N 1
ATOM 3001 C CA . ALA A 1 362 ? -13.975 -8.058 -11.908 1.00 92.56 362 ALA A CA 1
ATOM 3002 C C . ALA A 1 362 ? -15.154 -9.003 -12.186 1.00 92.56 362 ALA A C 1
ATOM 3004 O O . ALA A 1 362 ? -15.036 -10.201 -11.973 1.00 92.56 362 ALA A O 1
ATOM 3005 N N . GLU A 1 363 ? -16.281 -8.510 -12.696 1.00 93.31 363 GLU A N 1
ATOM 3006 C CA . GLU A 1 363 ? -17.428 -9.358 -13.039 1.00 93.31 363 GLU A CA 1
ATOM 3007 C C . GLU A 1 363 ? -17.135 -10.278 -14.226 1.00 93.31 363 GLU A C 1
ATOM 3009 O O . GLU A 1 363 ? -17.544 -11.437 -14.213 1.00 93.31 363 GLU A O 1
ATOM 3014 N N . ARG A 1 364 ? -16.362 -9.807 -15.213 1.00 90.62 364 ARG A N 1
ATOM 3015 C CA . ARG A 1 364 ? -15.925 -10.635 -16.352 1.00 90.62 364 ARG A CA 1
ATOM 3016 C C . ARG A 1 364 ? -15.071 -11.823 -15.918 1.00 90.62 364 ARG A C 1
ATOM 3018 O O . ARG A 1 364 ? -15.205 -12.891 -16.501 1.00 90.62 364 ARG A O 1
ATOM 3025 N N . LEU A 1 365 ? -14.250 -11.670 -14.874 1.00 88.62 365 LEU A N 1
ATOM 3026 C CA . LEU A 1 365 ? -13.438 -12.765 -14.320 1.00 88.62 365 LEU A CA 1
ATOM 3027 C C . LEU A 1 365 ? -14.265 -13.976 -13.866 1.00 88.62 365 LEU A C 1
ATOM 3029 O O . LEU A 1 365 ? -13.737 -15.087 -13.843 1.00 88.62 365 LEU A O 1
ATOM 3033 N N . TYR A 1 366 ? -15.524 -13.743 -13.485 1.00 89.00 366 TYR A N 1
ATOM 3034 C CA . TYR A 1 366 ? -16.431 -14.738 -12.909 1.00 89.00 366 TYR A CA 1
ATOM 3035 C C . TYR A 1 366 ? -17.686 -14.960 -13.771 1.00 89.00 366 TYR A C 1
ATOM 3037 O O . TYR A 1 366 ? -18.635 -15.603 -13.331 1.00 89.00 366 TYR A O 1
ATOM 3045 N N . ALA A 1 367 ? -17.721 -14.423 -14.995 1.00 83.31 367 ALA A N 1
ATOM 3046 C CA . ALA A 1 367 ? -18.846 -14.610 -15.912 1.00 83.31 367 ALA A CA 1
ATOM 3047 C C . ALA A 1 367 ? -18.905 -16.039 -16.491 1.00 83.31 367 ALA A C 1
ATOM 3049 O O . ALA A 1 367 ? -19.993 -16.517 -16.802 1.00 83.31 367 ALA A O 1
ATOM 3050 N N . ASP A 1 368 ? -17.751 -16.717 -16.566 1.00 63.34 368 ASP A N 1
ATOM 3051 C CA . ASP A 1 368 ? -17.581 -18.062 -17.142 1.00 63.34 368 ASP A CA 1
ATOM 3052 C C . ASP A 1 368 ? -17.082 -19.114 -16.121 1.00 63.34 368 ASP A C 1
ATOM 3054 O O . ASP A 1 368 ? -16.672 -20.211 -16.513 1.00 63.34 368 ASP A O 1
ATOM 3058 N N . SER A 1 369 ? -17.045 -18.776 -14.824 1.00 54.47 369 SER A N 1
ATOM 3059 C CA . SER A 1 369 ? -16.469 -19.615 -13.751 1.00 54.47 369 SER A CA 1
ATOM 3060 C C . SER A 1 369 ? -17.422 -20.639 -13.150 1.00 54.47 369 SER A C 1
ATOM 3062 O O . SER A 1 369 ? -18.605 -20.286 -12.947 1.00 54.47 369 SER A O 1
#